Protein 1IF1 (pdb70)

Radius of gyration: 25.73 Å; Cα contacts (8 Å, |Δi|>4): 267; chains: 2; bounding box: 33×41×72 Å

Structure (mmCIF, N/CA/C/O backbone):
data_1IF1
#
_entry.id   1IF1
#
_cell.length_a   84.800
_cell.length_b   84.800
_cell.length_c   203.700
_cell.angle_alpha   90.00
_cell.angle_beta   90.00
_cell.angle_gamma   120.00
#
_symmetry.space_group_name_H-M   'H 3'
#
loop_
_entity.id
_entity.type
_entity.pdbx_description
1 polymer 'DNA (26-MER)'
2 polymer 'PROTEIN (INTERFERON REGULATORY FACTOR 1)'
3 water water
#
loop_
_atom_site.group_PDB
_atom_site.id
_atom_site.type_symbol
_atom_site.label_atom_id
_atom_site.label_alt_id
_atom_site.label_comp_id
_atom_site.label_asym_id
_atom_site.label_entity_id
_atom_site.label_seq_id
_atom_site.pdbx_PDB_ins_code
_atom_site.Cartn_x
_atom_site.Cartn_y
_atom_site.Cartn_z
_atom_site.occupancy
_atom_site.B_iso_or_equiv
_atom_site.auth_seq_id
_atom_site.auth_comp_id
_atom_site.auth_asym_id
_atom_site.auth_atom_id
_atom_site.pdbx_PDB_model_num
ATOM 1055 N N . ARG C 2 7 ? 84.764 36.137 11.616 1.00 72.66 7 ARG A N 1
ATOM 1056 C CA . ARG C 2 7 ? 83.890 34.949 11.341 1.00 72.66 7 ARG A CA 1
ATOM 1057 C C . ARG C 2 7 ? 83.296 34.378 12.648 1.00 72.66 7 ARG A C 1
ATOM 1058 O O . ARG C 2 7 ? 83.763 33.368 13.228 1.00 66.86 7 ARG A O 1
ATOM 1060 N N . MET C 2 8 ? 82.239 35.055 13.082 1.00 63.98 8 MET A N 1
ATOM 1061 C CA . MET C 2 8 ? 81.494 34.750 14.299 1.00 63.98 8 MET A CA 1
ATOM 1062 C C . MET C 2 8 ? 82.225 34.881 15.631 1.00 63.98 8 MET A C 1
ATOM 1063 O O . MET C 2 8 ? 83.456 34.768 15.727 1.00 100.00 8 MET A O 1
ATOM 1068 N N . ARG C 2 9 ? 81.409 35.130 16.652 1.00 27.34 9 ARG A N 1
ATOM 1069 C CA . ARG C 2 9 ? 81.858 35.291 18.012 1.00 27.34 9 ARG A CA 1
ATOM 1070 C C . ARG C 2 9 ? 81.307 34.076 18.770 1.00 27.34 9 ARG A C 1
ATOM 1071 O O . ARG C 2 9 ? 80.805 33.146 18.142 1.00 21.98 9 ARG A O 1
ATOM 1073 N N . PRO C 2 10 ? 81.351 34.059 20.114 1.00 21.63 10 PRO A N 1
ATOM 1074 C CA . PRO C 2 10 ? 80.795 32.823 20.655 1.00 21.63 10 PRO A CA 1
ATOM 1075 C C . PRO C 2 10 ? 79.287 32.879 20.684 1.00 21.63 10 PRO A C 1
ATOM 1076 O O . PRO C 2 10 ? 78.702 33.956 20.493 1.00 35.83 10 PRO A O 1
ATOM 1080 N N . TRP C 2 11 ? 78.636 31.744 20.895 1.00 2.70 11 TRP A N 1
ATOM 1081 C CA . TRP C 2 11 ? 77.208 31.861 20.976 1.00 2.70 11 TRP A CA 1
ATOM 1082 C C . TRP C 2 11 ? 76.767 31.751 22.458 1.00 2.70 11 TRP A C 1
ATOM 1083 O O . TRP C 2 11 ? 77.571 31.404 23.309 1.00 61.42 11 TRP A O 1
ATOM 1094 N N . LEU C 2 12 ? 75.514 32.090 22.757 1.00 3.59 12 LEU A N 1
ATOM 1095 C CA . LEU C 2 12 ? 75.054 32.079 24.137 1.00 3.59 12 LEU A CA 1
ATOM 1096 C C . LEU C 2 12 ? 75.778 31.090 25.048 1.00 3.59 12 LEU A C 1
ATOM 1097 O O . LEU C 2 12 ? 76.496 31.564 25.937 1.00 11.91 12 LEU A O 1
ATOM 1102 N N . GLU C 2 13 ? 75.707 29.763 24.848 1.00 2.03 13 GLU A N 1
ATOM 1103 C CA . GLU C 2 13 ? 76.357 28.890 25.875 1.00 2.03 13 GLU A CA 1
ATOM 1104 C C . GLU C 2 13 ? 77.736 29.348 26.262 1.00 2.03 13 GLU A C 1
ATOM 1105 O O . GLU C 2 13 ? 78.232 28.963 27.278 1.00 18.45 13 GLU A O 1
ATOM 1111 N N . MET C 2 14 ? 78.329 30.208 25.456 1.00 47.11 14 MET A N 1
ATOM 1112 C CA . MET C 2 14 ? 79.658 30.715 25.723 1.00 47.11 14 MET A CA 1
ATOM 1113 C C . MET C 2 14 ? 79.547 32.015 26.477 1.00 47.11 14 MET A C 1
ATOM 1114 O O . MET C 2 14 ? 79.839 32.046 27.675 1.00 72.58 14 MET A O 1
ATOM 1119 N N . GLN C 2 15 ? 79.127 33.080 25.779 1.00 2.41 15 GLN A N 1
ATOM 1120 C CA . GLN C 2 15 ? 78.940 34.351 26.423 1.00 2.41 15 GLN A CA 1
ATOM 1121 C C . GLN C 2 15 ? 78.566 34.051 27.888 1.00 2.41 15 GLN A C 1
ATOM 1122 O O . GLN C 2 15 ? 79.402 34.322 28.749 1.00 21.20 15 GLN A O 1
ATOM 1128 N N . ILE C 2 16 ? 77.430 33.428 28.230 1.00 25.71 16 ILE A N 1
ATOM 1129 C CA . ILE C 2 16 ? 77.219 33.224 29.685 1.00 25.71 16 ILE A CA 1
ATOM 1130 C C . ILE C 2 16 ? 78.353 32.429 30.389 1.00 25.71 16 ILE A C 1
ATOM 1131 O O . ILE C 2 16 ? 78.851 32.851 31.432 1.00 15.97 16 ILE A O 1
ATOM 1136 N N . ASN C 2 17 ? 78.774 31.311 29.818 1.00 2.05 17 ASN A N 1
ATOM 1137 C CA . ASN C 2 17 ? 79.823 30.488 30.420 1.00 2.05 17 ASN A CA 1
ATOM 1138 C C . ASN C 2 17 ? 80.893 31.441 30.859 1.00 2.05 17 ASN A C 1
ATOM 1139 O O . ASN C 2 17 ? 81.235 31.500 32.023 1.00 62.54 17 ASN A O 1
ATOM 1144 N N . SER C 2 18 ? 81.430 32.203 29.918 1.00 35.13 18 SER A N 1
ATOM 1145 C CA . SER C 2 18 ? 82.474 33.149 30.284 1.00 35.13 18 SER A CA 1
ATOM 1146 C C . SER C 2 18 ? 81.890 34.141 31.272 1.00 35.13 18 SER A C 1
ATOM 1147 O O . SER C 2 18 ? 82.362 34.239 32.404 1.00 54.57 18 SER A O 1
ATOM 1150 N N . ASN C 2 19 ? 80.845 34.854 30.858 1.00 5.34 19 ASN A N 1
ATOM 1151 C CA . ASN C 2 19 ? 80.224 35.845 31.730 1.00 5.34 19 ASN A CA 1
ATOM 1152 C C . ASN C 2 19 ? 79.940 35.417 33.175 1.00 5.34 19 ASN A C 1
ATOM 1153 O O . ASN C 2 19 ? 79.706 36.262 34.036 1.00 51.95 19 ASN A O 1
ATOM 1158 N N . GLN C 2 20 ? 79.972 34.137 33.489 1.00 11.71 20 GLN A N 1
ATOM 1159 C CA . GLN C 2 20 ? 79.742 33.745 34.882 1.00 11.71 20 GLN A CA 1
ATOM 1160 C C . GLN C 2 20 ? 81.087 33.500 35.506 1.00 11.71 20 GLN A C 1
ATOM 1161 O O . GLN C 2 20 ? 81.259 33.528 36.727 1.00 51.46 20 GLN A O 1
ATOM 1167 N N . ILE C 2 21 ? 82.049 33.257 34.631 1.00 34.55 21 ILE A N 1
ATOM 1168 C CA . ILE C 2 21 ? 83.406 33.013 35.040 1.00 34.55 21 ILE A CA 1
ATOM 1169 C C . ILE C 2 21 ? 84.187 34.327 35.289 1.00 34.55 21 ILE A C 1
ATOM 1170 O O . ILE C 2 21 ? 85.377 34.288 35.565 1.00 63.54 21 ILE A O 1
ATOM 1175 N N . PRO C 2 22 ? 83.554 35.507 35.121 1.00 45.47 22 PRO A N 1
ATOM 1176 C CA . PRO C 2 22 ? 84.283 36.742 35.386 1.00 45.47 22 PRO A CA 1
ATOM 1177 C C . PRO C 2 22 ? 83.664 37.398 36.636 1.00 45.47 22 PRO A C 1
ATOM 1178 O O . PRO C 2 22 ? 83.619 36.838 37.768 1.00 14.14 22 PRO A O 1
ATOM 1182 N N . GLY C 2 23 ? 83.159 38.601 36.390 1.00 33.19 23 GLY A N 1
ATOM 1183 C CA . GLY C 2 23 ? 82.537 39.358 37.438 1.00 33.19 23 GLY A CA 1
ATOM 1184 C C . GLY C 2 23 ? 81.393 40.157 36.857 1.00 33.19 23 GLY A C 1
ATOM 1185 O O . GLY C 2 23 ? 81.556 41.272 36.326 1.00 12.35 23 GLY A O 1
ATOM 1186 N N . LEU C 2 24 ? 80.214 39.555 36.885 1.00 92.67 24 LEU A N 1
ATOM 1187 C CA . LEU C 2 24 ? 79.066 40.306 36.449 1.00 92.67 24 LEU A CA 1
ATOM 1188 C C . LEU C 2 24 ? 78.226 40.537 37.686 1.00 92.67 24 LEU A C 1
ATOM 1189 O O . LEU C 2 24 ? 78.256 41.635 38.235 1.00 64.91 24 LEU A O 1
ATOM 1194 N N . ILE C 2 25 ? 77.516 39.513 38.158 1.00 48.80 25 ILE A N 1
ATOM 1195 C CA . ILE C 2 25 ? 76.676 39.694 39.345 1.00 48.80 25 ILE A CA 1
ATOM 1196 C C . ILE C 2 25 ? 75.910 38.441 39.748 1.00 48.80 25 ILE A C 1
ATOM 1197 O O . ILE C 2 25 ? 75.180 38.457 40.733 1.00 23.41 25 ILE A O 1
ATOM 1202 N N . TRP C 2 26 ? 76.058 37.369 38.971 1.00 36.65 26 TRP A N 1
ATOM 1203 C CA . TRP C 2 26 ? 75.435 36.107 39.318 1.00 36.65 26 TRP A CA 1
ATOM 1204 C C . TRP C 2 26 ? 76.562 35.039 39.354 1.00 36.65 26 TRP A C 1
ATOM 1205 O O . TRP C 2 26 ? 77.696 35.277 38.946 1.00 81.74 26 TRP A O 1
ATOM 1216 N N . ILE C 2 27 ? 76.187 33.848 39.785 1.00 6.90 27 ILE A N 1
ATOM 1217 C CA . ILE C 2 27 ? 77.048 32.711 40.057 1.00 6.90 27 ILE A CA 1
ATOM 1218 C C . ILE C 2 27 ? 76.865 31.414 39.365 1.00 6.90 27 ILE A C 1
ATOM 1219 O O . ILE C 2 27 ? 75.800 31.073 38.858 1.00 38.89 27 ILE A O 1
ATOM 1224 N N . ASN C 2 28 ? 77.938 30.659 39.463 1.00 22.33 28 ASN A N 1
ATOM 1225 C CA . ASN C 2 28 ? 78.016 29.288 38.977 1.00 22.33 28 ASN A CA 1
ATOM 1226 C C . ASN C 2 28 ? 77.739 28.523 40.318 1.00 22.33 28 ASN A C 1
ATOM 1227 O O . ASN C 2 28 ? 78.570 27.724 40.784 1.00 31.02 28 ASN A O 1
ATOM 1232 N N . LYS C 2 29 ? 76.602 28.815 40.955 1.00 6.28 29 LYS A N 1
ATOM 1233 C CA . LYS C 2 29 ? 76.245 28.131 42.179 1.00 6.28 29 LYS A CA 1
ATOM 1234 C C . LYS C 2 29 ? 76.261 26.622 41.980 1.00 6.28 29 LYS A C 1
ATOM 1235 O O . LYS C 2 29 ? 75.338 25.941 42.409 1.00 30.82 29 LYS A O 1
ATOM 1241 N N . GLU C 2 30 ? 77.310 26.132 41.328 1.00 14.20 30 GLU A N 1
ATOM 1242 C CA . GLU C 2 30 ? 77.554 24.731 41.045 1.00 14.20 30 GLU A CA 1
ATOM 1243 C C . GLU C 2 30 ? 78.562 24.635 39.888 1.00 14.20 30 GLU A C 1
ATOM 1244 O O . GLU C 2 30 ? 79.018 25.649 39.349 1.00 99.80 30 GLU A O 1
ATOM 1250 N N . GLU C 2 31 ? 78.944 23.405 39.538 1.00 41.99 31 GLU A N 1
ATOM 1251 C CA . GLU C 2 31 ? 79.863 23.133 38.429 1.00 41.99 31 GLU A CA 1
ATOM 1252 C C . GLU C 2 31 ? 78.990 22.322 37.477 1.00 41.99 31 GLU A C 1
ATOM 1253 O O . GLU C 2 31 ? 79.279 21.169 37.177 1.00 99.61 31 GLU A O 1
ATOM 1259 N N . MET C 2 32 ? 77.901 22.979 37.061 1.00 28.00 32 MET A N 1
ATOM 1260 C CA . MET C 2 32 ? 76.850 22.521 36.153 1.00 28.00 32 MET A CA 1
ATOM 1261 C C . MET C 2 32 ? 75.904 23.721 35.989 1.00 28.00 32 MET A C 1
ATOM 1262 O O . MET C 2 32 ? 75.670 24.195 34.893 1.00 84.64 32 MET A O 1
ATOM 1267 N N . ILE C 2 33 ? 75.392 24.183 37.132 1.00 30.92 33 ILE A N 1
ATOM 1268 C CA . ILE C 2 33 ? 74.380 25.227 37.287 1.00 30.92 33 ILE A CA 1
ATOM 1269 C C . ILE C 2 33 ? 74.711 26.651 37.640 1.00 30.92 33 ILE A C 1
ATOM 1270 O O . ILE C 2 33 ? 75.680 26.899 38.307 1.00 44.13 33 ILE A O 1
ATOM 1275 N N . PHE C 2 34 ? 73.840 27.583 37.263 1.00 17.10 34 PHE A N 1
ATOM 1276 C CA . PHE C 2 34 ? 74.076 28.988 37.559 1.00 17.10 34 PHE A CA 1
ATOM 1277 C C . PHE C 2 34 ? 72.840 29.878 37.797 1.00 17.10 34 PHE A C 1
ATOM 1278 O O . PHE C 2 34 ? 71.704 29.432 37.607 1.00 17.07 34 PHE A O 1
ATOM 1286 N N . GLN C 2 35 ? 73.046 31.141 38.184 1.00 2.11 35 GLN A N 1
ATOM 1287 C CA . GLN C 2 35 ? 71.918 32.074 38.413 1.00 2.11 35 GLN A CA 1
ATOM 1288 C C . GLN C 2 35 ? 71.807 33.189 37.367 1.00 2.11 35 GLN A C 1
ATOM 1289 O O . GLN C 2 35 ? 72.610 33.260 36.453 1.00 41.81 35 GLN A O 1
ATOM 1295 N N . ILE C 2 36 ? 70.825 34.072 37.488 1.00 12.37 36 ILE A N 1
ATOM 1296 C CA . ILE C 2 36 ? 70.733 35.218 36.574 1.00 12.37 36 ILE A CA 1
ATOM 1297 C C . ILE C 2 36 ? 69.773 36.202 37.230 1.00 12.37 36 ILE A C 1
ATOM 1298 O O . ILE C 2 36 ? 68.629 35.892 37.481 1.00 2.12 36 ILE A O 1
ATOM 1303 N N . PRO C 2 37 ? 70.254 37.376 37.596 1.00 16.42 37 PRO A N 1
ATOM 1304 C CA . PRO C 2 37 ? 69.478 38.453 38.226 1.00 16.42 37 PRO A CA 1
ATOM 1305 C C . PRO C 2 37 ? 68.256 38.935 37.437 1.00 16.42 37 PRO A C 1
ATOM 1306 O O . PRO C 2 37 ? 68.283 39.941 36.723 1.00 27.59 37 PRO A O 1
ATOM 1310 N N . TRP C 2 38 ? 67.168 38.208 37.634 1.00 17.23 38 TRP A N 1
ATOM 1311 C CA . TRP C 2 38 ? 65.921 38.512 36.994 1.00 17.23 38 TRP A CA 1
ATOM 1312 C C . TRP C 2 38 ? 65.078 39.495 37.766 1.00 17.23 38 TRP A C 1
ATOM 1313 O O . TRP C 2 38 ? 63.844 39.364 37.743 1.00 39.34 38 TRP A O 1
ATOM 1324 N N . LYS C 2 39 ? 65.676 40.471 38.446 1.00 18.75 39 LYS A N 1
ATOM 1325 C CA . LYS C 2 39 ? 64.815 41.383 39.233 1.00 18.75 39 LYS A CA 1
ATOM 1326 C C . LYS C 2 39 ? 63.762 41.942 38.338 1.00 18.75 39 LYS A C 1
ATOM 1327 O O . LYS C 2 39 ? 64.064 42.507 37.280 1.00 73.96 39 LYS A O 1
ATOM 1333 N N . HIS C 2 40 ? 62.510 41.764 38.722 1.00 29.34 40 HIS A N 1
ATOM 1334 C CA . HIS C 2 40 ? 61.489 42.288 37.845 1.00 29.34 40 HIS A CA 1
ATOM 1335 C C . HIS C 2 40 ? 61.847 43.739 37.827 1.00 29.34 40 HIS A C 1
ATOM 1336 O O . HIS C 2 40 ? 62.348 44.229 38.837 1.00 14.49 40 HIS A O 1
ATOM 1343 N N . ALA C 2 41 ? 61.615 44.418 36.710 1.00 2.38 41 ALA A N 1
ATOM 1344 C CA . ALA C 2 41 ? 62.003 45.825 36.581 1.00 2.38 41 ALA A CA 1
ATOM 1345 C C . ALA C 2 41 ? 60.988 46.902 36.876 1.00 2.38 41 ALA A C 1
ATOM 1346 O O . ALA C 2 41 ? 61.024 47.969 36.256 1.00 67.78 41 ALA A O 1
ATOM 1348 N N . ALA C 2 42 ? 60.083 46.635 37.817 1.00 38.03 42 ALA A N 1
ATOM 1349 C CA . ALA C 2 42 ? 59.095 47.628 38.263 1.00 38.03 42 ALA A CA 1
ATOM 1350 C C . ALA C 2 42 ? 59.284 47.636 39.759 1.00 38.03 42 ALA A C 1
ATOM 1351 O O . ALA C 2 42 ? 58.803 48.523 40.452 1.00 41.85 42 ALA A O 1
ATOM 1353 N N . LYS C 2 43 ? 59.989 46.610 40.238 1.00 26.67 43 LYS A N 1
ATOM 1354 C CA . LYS C 2 43 ? 60.335 46.478 41.638 1.00 26.67 43 LYS A CA 1
ATOM 1355 C C . LYS C 2 43 ? 61.021 47.804 41.754 1.00 26.67 43 LYS A C 1
ATOM 1356 O O . LYS C 2 43 ? 61.616 48.288 40.780 1.00 58.71 43 LYS A O 1
ATOM 1362 N N . HIS C 2 44 ? 60.940 48.427 42.921 1.00 69.77 44 HIS A N 1
ATOM 1363 C CA . HIS C 2 44 ? 61.506 49.751 43.011 1.00 69.77 44 HIS A CA 1
ATOM 1364 C C . HIS C 2 44 ? 62.987 49.815 42.978 1.00 69.77 44 HIS A C 1
ATOM 1365 O O . HIS C 2 44 ? 63.536 50.760 42.427 1.00 75.95 44 HIS A O 1
ATOM 1372 N N . GLY C 2 45 ? 63.638 48.805 43.541 1.00 43.32 45 GLY A N 1
ATOM 1373 C CA . GLY C 2 45 ? 65.091 48.812 43.559 1.00 43.32 45 GLY A CA 1
ATOM 1374 C C . GLY C 2 45 ? 65.730 48.439 42.237 1.00 43.32 45 GLY A C 1
ATOM 1375 O O . GLY C 2 45 ? 66.780 47.799 42.227 1.00 44.36 45 GLY A O 1
ATOM 1376 N N . TRP C 2 46 ? 65.143 48.857 41.118 1.00 70.03 46 TRP A N 1
ATOM 1377 C CA . TRP C 2 46 ? 65.696 48.469 39.829 1.00 70.03 46 TRP A CA 1
ATOM 1378 C C . TRP C 2 46 ? 66.623 49.404 39.058 1.00 70.03 46 TRP A C 1
ATOM 1379 O O . TRP C 2 46 ? 66.187 50.296 38.328 1.00 45.96 46 TRP A O 1
ATOM 1390 N N . ASP C 2 47 ? 67.917 49.162 39.184 1.00 42.61 47 ASP A N 1
ATOM 1391 C CA . ASP C 2 47 ? 68.870 49.988 38.475 1.00 42.61 47 ASP A CA 1
ATOM 1392 C C . ASP C 2 47 ? 69.355 49.334 37.185 1.00 42.61 47 ASP A C 1
ATOM 1393 O O . ASP C 2 47 ? 70.040 48.305 37.220 1.00 53.33 47 ASP A O 1
ATOM 1398 N N . ILE C 2 48 ? 69.023 49.939 36.047 1.00 6.66 48 ILE A N 1
ATOM 1399 C CA . ILE C 2 48 ? 69.435 49.369 34.777 1.00 6.66 48 ILE A CA 1
ATOM 1400 C C . ILE C 2 48 ? 70.844 48.865 34.923 1.00 6.66 48 ILE A C 1
ATOM 1401 O O . ILE C 2 48 ? 71.174 47.761 34.517 1.00 32.73 48 ILE A O 1
ATOM 1406 N N . ASN C 2 49 ? 71.683 49.678 35.536 1.00 11.74 49 AS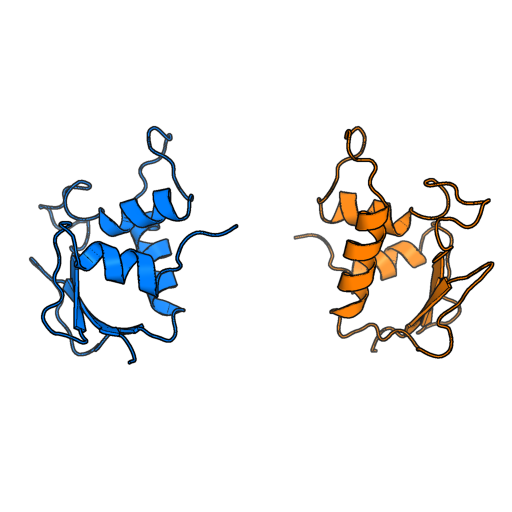N A N 1
ATOM 1407 C CA . ASN C 2 49 ? 73.054 49.277 35.616 1.00 11.74 49 ASN A CA 1
ATOM 1408 C C . ASN C 2 49 ? 73.337 48.198 36.619 1.00 11.74 49 ASN A C 1
ATOM 1409 O O . ASN C 2 49 ? 74.479 47.817 36.844 1.00 33.52 49 ASN A O 1
ATOM 1414 N N . LYS C 2 50 ? 72.327 47.637 37.217 1.00 29.03 50 LYS A N 1
ATOM 1415 C CA . LYS C 2 50 ? 72.712 46.637 38.178 1.00 29.03 50 LYS A CA 1
ATOM 1416 C C . LYS C 2 50 ? 71.955 45.372 37.929 1.00 29.03 50 LYS A C 1
ATOM 1417 O O . LYS C 2 50 ? 72.335 44.301 38.409 1.00 100.00 50 LYS A O 1
ATOM 1423 N N . ASP C 2 51 ? 70.885 45.491 37.162 1.00 27.68 51 ASP A N 1
ATOM 1424 C CA . ASP C 2 51 ? 70.058 44.324 36.917 1.00 27.68 51 ASP A CA 1
ATOM 1425 C C . ASP C 2 51 ? 70.125 43.892 35.463 1.00 27.68 51 ASP A C 1
ATOM 1426 O O . ASP C 2 51 ? 70.484 42.757 35.103 1.00 35.61 51 ASP A O 1
ATOM 1431 N N . ALA C 2 52 ? 69.760 44.853 34.644 1.00 2.00 52 ALA A N 1
ATOM 1432 C CA . ALA C 2 52 ? 69.736 44.669 33.244 1.00 2.00 52 ALA A CA 1
ATOM 1433 C C . ALA C 2 52 ? 71.143 44.805 32.713 1.00 2.00 52 ALA A C 1
ATOM 1434 O O . ALA C 2 52 ? 71.423 45.709 31.942 1.00 32.15 52 ALA A O 1
ATOM 1436 N N . CYS C 2 53 ? 72.028 43.895 33.126 1.00 17.30 53 CYS A N 1
ATOM 1437 C CA . CYS C 2 53 ? 73.410 43.960 32.679 1.00 17.30 53 CYS A CA 1
ATOM 1438 C C . CYS C 2 53 ? 73.736 42.896 31.654 1.00 17.30 53 CYS A C 1
ATOM 1439 O O . CYS C 2 53 ? 73.879 43.182 30.472 1.00 23.90 53 CYS A O 1
ATOM 1442 N N . LEU C 2 54 ? 73.904 41.670 32.125 1.00 26.72 54 LEU A N 1
ATOM 1443 C CA . LEU C 2 54 ? 74.156 40.581 31.214 1.00 26.72 54 LEU A CA 1
ATOM 1444 C C . LEU C 2 54 ? 73.263 40.928 30.040 1.00 26.72 54 LEU A C 1
ATOM 1445 O O . LEU C 2 54 ? 73.717 41.176 28.923 1.00 12.37 54 LEU A O 1
ATOM 1450 N N . PHE C 2 55 ? 71.970 40.983 30.319 1.00 2.33 55 PHE A N 1
ATOM 1451 C CA . PHE C 2 55 ? 70.992 41.348 29.299 1.00 2.33 55 PHE A CA 1
ATOM 1452 C C . PHE C 2 55 ? 71.597 42.349 28.398 1.00 2.33 55 PHE A C 1
ATOM 1453 O O . PHE C 2 55 ? 71.452 42.277 27.210 1.00 26.52 55 PHE A O 1
ATOM 1461 N N . ARG C 2 56 ? 72.276 43.303 28.969 1.00 6.55 56 ARG A N 1
ATOM 1462 C CA . ARG C 2 56 ? 72.866 44.317 28.124 1.00 6.55 56 ARG A CA 1
ATOM 1463 C C . ARG C 2 56 ? 74.103 43.815 27.417 1.00 6.55 56 ARG A C 1
ATOM 1464 O O . ARG C 2 56 ? 74.194 43.912 26.183 1.00 48.98 56 ARG A O 1
ATOM 1472 N N . SER C 2 57 ? 75.066 43.309 28.192 1.00 26.73 57 SER A N 1
ATOM 1473 C CA . SER C 2 57 ? 76.299 42.782 27.615 1.00 26.73 57 SER A CA 1
ATOM 1474 C C . SER C 2 57 ? 75.891 42.105 26.313 1.00 26.73 57 SER A C 1
ATOM 1475 O O . SER C 2 57 ? 76.249 42.532 25.215 1.00 44.34 57 SER A O 1
ATOM 1478 N N . TRP C 2 58 ? 75.082 41.064 26.462 1.00 2.71 58 TRP A N 1
ATOM 1479 C CA . TRP C 2 58 ? 74.603 40.326 25.335 1.00 2.71 58 TRP A CA 1
ATOM 1480 C C . TRP C 2 58 ? 73.985 41.145 24.227 1.00 2.71 58 TRP A C 1
ATOM 1481 O O . TRP C 2 58 ? 74.189 40.852 23.059 1.00 8.83 58 TRP A O 1
ATOM 1492 N N . ALA C 2 59 ? 73.216 42.163 24.520 1.00 12.61 59 ALA A N 1
ATOM 1493 C CA . ALA C 2 59 ? 72.649 42.810 23.367 1.00 12.61 59 ALA A CA 1
ATOM 1494 C C . ALA C 2 59 ? 73.724 43.540 22.592 1.00 12.61 59 ALA A C 1
ATOM 1495 O O . ALA C 2 59 ? 73.729 43.517 21.331 1.00 6.86 59 ALA A O 1
ATOM 1497 N N . ILE C 2 60 ? 74.653 44.179 23.307 1.00 14.43 60 ILE A N 1
ATOM 1498 C CA . ILE C 2 60 ? 75.693 44.890 22.553 1.00 14.43 60 ILE A CA 1
ATOM 1499 C C . ILE C 2 60 ? 76.639 43.852 22.064 1.00 14.43 60 ILE A C 1
ATOM 1500 O O . ILE C 2 60 ? 77.269 44.048 21.044 1.00 38.22 60 ILE A O 1
ATOM 1505 N N . HIS C 2 61 ? 76.732 42.723 22.765 1.00 36.21 61 HIS A N 1
ATOM 1506 C CA . HIS C 2 61 ? 77.631 41.678 22.261 1.00 36.21 61 HIS A CA 1
ATOM 1507 C C . HIS C 2 61 ? 77.063 41.229 20.954 1.00 36.21 61 HIS A C 1
ATOM 1508 O O . HIS C 2 61 ? 77.648 41.477 19.939 1.00 24.01 61 HIS A O 1
ATOM 1515 N N . THR C 2 62 ? 75.942 40.533 20.986 1.00 2.00 62 THR A N 1
ATOM 1516 C CA . THR C 2 62 ? 75.317 40.080 19.775 1.00 2.00 62 THR A CA 1
ATOM 1517 C C . THR C 2 62 ? 75.037 41.195 18.794 1.00 2.00 62 THR A C 1
ATOM 1518 O O . THR C 2 62 ? 74.474 40.976 17.704 1.00 10.26 62 THR A O 1
ATOM 1522 N N . GLY C 2 63 ? 75.407 42.404 19.183 1.00 10.11 63 GLY A N 1
ATOM 1523 C CA . GLY C 2 63 ? 75.225 43.526 18.294 1.00 10.11 63 GLY A CA 1
ATOM 1524 C C . GLY C 2 63 ? 73.845 44.142 18.153 1.00 10.11 63 GLY A C 1
ATOM 1525 O O . GLY C 2 63 ? 73.620 44.880 17.169 1.00 58.12 63 GLY A O 1
ATOM 1526 N N . ARG C 2 64 ? 72.924 43.883 19.096 1.00 40.77 64 ARG A N 1
ATOM 1527 C CA . ARG C 2 64 ? 71.562 44.424 18.974 1.00 40.77 64 ARG A CA 1
ATOM 1528 C C . ARG C 2 64 ? 71.594 45.919 19.235 1.00 40.77 64 ARG A C 1
ATOM 1529 O O . ARG C 2 64 ? 70.947 46.720 18.551 1.00 85.77 64 ARG A O 1
ATOM 1537 N N . TYR C 2 65 ? 72.397 46.267 20.229 1.00 58.40 65 TYR A N 1
ATOM 1538 C CA . TYR C 2 65 ? 72.570 47.634 20.658 1.00 58.40 65 TYR A CA 1
ATOM 1539 C C . TYR C 2 65 ? 74.068 47.832 20.729 1.00 58.40 65 TYR A C 1
ATOM 1540 O O . TYR C 2 65 ? 74.817 46.866 20.822 1.00 38.65 65 TYR A O 1
ATOM 1549 N N . LYS C 2 66 ? 74.500 49.080 20.632 1.00 17.40 66 LYS A N 1
ATOM 1550 C CA . LYS C 2 66 ? 75.904 49.445 20.696 1.00 17.40 66 LYS A CA 1
ATOM 1551 C C . LYS C 2 66 ? 75.915 50.721 21.521 1.00 17.40 66 LYS A C 1
ATOM 1552 O O . LYS C 2 66 ? 75.358 51.726 21.104 1.00 72.21 66 LYS A O 1
ATOM 1558 N N . ALA C 2 67 ? 76.525 50.684 22.695 1.00 20.57 67 ALA A N 1
ATOM 1559 C CA . ALA C 2 67 ? 76.549 51.861 23.550 1.00 20.57 67 ALA A CA 1
ATOM 1560 C C . ALA C 2 67 ? 76.373 53.199 22.804 1.00 20.57 67 ALA A C 1
ATOM 1561 O O . ALA C 2 67 ? 76.741 53.329 21.644 1.00 2.00 67 ALA A O 1
ATOM 1563 N N . GLY C 2 68 ? 75.799 54.188 23.474 1.00 2.00 68 GLY A N 1
ATOM 1564 C CA . GLY C 2 68 ? 75.591 55.458 22.828 1.00 2.00 68 GLY A CA 1
ATOM 1565 C C . GLY C 2 68 ? 74.608 55.272 21.706 1.00 2.00 68 GLY A C 1
ATOM 1566 O O . GLY C 2 68 ? 74.859 55.654 20.570 1.00 30.50 68 GLY A O 1
ATOM 1567 N N . GLU C 2 69 ? 73.478 54.657 21.998 1.00 21.25 69 GLU A N 1
ATOM 1568 C CA . GLU C 2 69 ? 72.486 54.476 20.958 1.00 21.25 69 GLU A CA 1
ATOM 1569 C C . GLU C 2 69 ? 71.189 54.833 21.614 1.00 21.25 69 GLU A C 1
ATOM 1570 O O . GLU C 2 69 ? 70.845 54.351 22.696 1.00 100.00 69 GLU A O 1
ATOM 1576 N N . LYS C 2 70 ? 70.505 55.725 20.913 1.00 49.00 70 LYS A N 1
ATOM 1577 C CA . LYS C 2 70 ? 69.244 56.339 21.299 1.00 49.00 70 LYS A CA 1
ATOM 1578 C C . LYS C 2 70 ? 68.119 55.498 21.875 1.00 49.00 70 LYS A C 1
ATOM 1579 O O . LYS C 2 70 ? 66.951 55.871 21.718 1.00 62.08 70 LYS A O 1
ATOM 1585 N N . GLU C 2 71 ? 68.435 54.404 22.573 1.00 59.60 71 GLU A N 1
ATOM 1586 C CA . GLU C 2 71 ? 67.352 53.572 23.121 1.00 59.60 71 GLU A CA 1
ATOM 1587 C C . GLU C 2 71 ? 67.635 52.448 24.137 1.00 59.60 71 GLU A C 1
ATOM 1588 O O . GLU C 2 71 ? 67.118 51.349 23.956 1.00 89.51 71 GLU A O 1
ATOM 1594 N N . PRO C 2 72 ? 68.428 52.698 25.208 1.00 46.95 72 PRO A N 1
ATOM 1595 C CA . PRO C 2 72 ? 68.778 51.717 26.257 1.00 46.95 72 PRO A CA 1
ATOM 1596 C C . PRO C 2 72 ? 67.833 50.529 26.513 1.00 46.95 72 PRO A C 1
ATOM 1597 O O . PRO C 2 72 ? 68.237 49.519 27.089 1.00 59.14 72 PRO A O 1
ATOM 1601 N N . ASP C 2 73 ? 66.577 50.679 26.112 1.00 24.33 73 ASP A N 1
ATOM 1602 C CA . ASP C 2 73 ? 65.559 49.626 26.152 1.00 24.33 73 ASP A CA 1
ATOM 1603 C C . ASP C 2 73 ? 66.102 48.279 26.611 1.00 24.33 73 ASP A C 1
ATOM 1604 O O . ASP C 2 73 ? 66.501 47.451 25.815 1.00 53.90 73 ASP A O 1
ATOM 1609 N N . PRO C 2 74 ? 66.077 48.029 27.912 1.00 11.20 74 PRO A N 1
ATOM 1610 C CA . PRO C 2 74 ? 66.585 46.791 28.469 1.00 11.20 74 PRO A CA 1
ATOM 1611 C C . PRO C 2 74 ? 65.482 45.860 28.718 1.00 11.20 74 PRO A C 1
ATOM 1612 O O . PRO C 2 74 ? 65.709 44.797 29.271 1.00 25.10 74 PRO A O 1
ATOM 1616 N N . LYS C 2 75 ? 64.265 46.267 28.383 1.00 14.55 75 LYS A N 1
ATOM 1617 C CA . LYS C 2 75 ? 63.138 45.346 28.562 1.00 14.55 75 LYS A CA 1
ATOM 1618 C C . LYS C 2 75 ? 63.537 44.344 27.549 1.00 14.55 75 LYS A C 1
ATOM 1619 O O . LYS C 2 75 ? 63.807 43.185 27.858 1.00 22.03 75 LYS A O 1
ATOM 1625 N N . THR C 2 76 ? 63.660 44.828 26.331 1.00 7.83 76 THR A N 1
ATOM 1626 C CA . THR C 2 76 ? 64.071 43.963 25.276 1.00 7.83 76 THR A CA 1
ATOM 1627 C C . THR C 2 76 ? 65.288 43.176 25.679 1.00 7.83 76 THR A C 1
ATOM 1628 O O . THR C 2 76 ? 65.210 41.937 25.863 1.00 11.74 76 THR A O 1
ATOM 1632 N N . TRP C 2 77 ? 66.414 43.888 25.802 1.00 6.55 77 TRP A N 1
ATOM 1633 C CA . TRP C 2 77 ? 67.643 43.229 26.208 1.00 6.55 77 TRP A CA 1
ATOM 1634 C C . TRP C 2 77 ? 67.237 41.975 26.958 1.00 6.55 77 TRP A C 1
ATOM 1635 O O . TRP C 2 77 ? 67.681 40.898 26.592 1.00 12.32 77 TRP A O 1
ATOM 1646 N N . LYS C 2 78 ? 66.324 42.100 27.924 1.00 18.14 78 LYS A N 1
ATOM 1647 C CA . LYS C 2 78 ? 65.830 40.964 28.709 1.00 18.14 78 LYS A CA 1
ATOM 1648 C C . LYS C 2 78 ? 65.143 39.921 27.805 1.00 18.14 78 LYS A C 1
ATOM 1649 O O . LYS C 2 78 ? 65.503 38.754 27.798 1.00 15.10 78 LYS A O 1
ATOM 1655 N N . ALA C 2 79 ? 64.177 40.337 27.016 1.00 11.12 79 ALA A N 1
ATOM 1656 C CA . ALA C 2 79 ? 63.509 39.375 26.127 1.00 11.12 79 ALA A CA 1
ATOM 1657 C C . ALA C 2 79 ? 64.484 38.633 25.181 1.00 11.12 79 ALA A C 1
ATOM 1658 O O . ALA C 2 79 ? 64.556 37.374 25.127 1.00 11.76 79 ALA A O 1
ATOM 1660 N N . ASN C 2 80 ? 65.193 39.436 24.396 1.00 3.56 80 ASN A N 1
ATOM 1661 C CA . ASN C 2 80 ? 66.143 38.895 23.486 1.00 3.56 80 ASN A CA 1
ATOM 1662 C C . ASN C 2 80 ? 66.847 37.867 24.342 1.00 3.56 80 ASN A C 1
ATOM 1663 O O . ASN C 2 80 ? 66.870 36.705 23.977 1.00 18.83 80 ASN A O 1
ATOM 1668 N N . PHE C 2 81 ? 67.354 38.257 25.509 1.00 2.00 81 PHE A N 1
ATOM 1669 C CA . PHE C 2 81 ? 68.043 37.275 26.346 1.00 2.00 81 PHE A CA 1
ATOM 1670 C C . PHE C 2 81 ? 67.169 36.197 26.901 1.00 2.00 81 PHE A C 1
ATOM 1671 O O . PHE C 2 81 ? 67.613 35.076 27.052 1.00 2.32 81 PHE A O 1
ATOM 1679 N N . ARG C 2 82 ? 65.942 36.503 27.255 1.00 2.00 82 ARG A N 1
ATOM 1680 C CA . ARG C 2 82 ? 65.118 35.442 27.768 1.00 2.00 82 ARG A CA 1
ATOM 1681 C C . ARG C 2 82 ? 65.002 34.487 26.610 1.00 2.00 82 ARG A C 1
ATOM 1682 O O . ARG C 2 82 ? 65.587 33.405 26.645 1.00 2.00 82 ARG A O 1
ATOM 1690 N N . CYS C 2 83 ? 64.309 34.916 25.555 1.00 9.73 83 CYS A N 1
ATOM 1691 C CA . CYS C 2 83 ? 64.091 34.075 24.381 1.00 9.73 83 CYS A CA 1
ATOM 1692 C C . CYS C 2 83 ? 65.274 33.234 24.022 1.00 9.73 83 CYS A C 1
ATOM 1693 O O . CYS C 2 83 ? 65.140 32.009 23.894 1.00 16.78 83 CYS A O 1
ATOM 1696 N N . ALA C 2 84 ? 66.432 33.868 23.853 1.00 2.00 84 ALA A N 1
ATOM 1697 C CA . ALA C 2 84 ? 67.651 33.120 23.566 1.00 2.00 84 ALA A CA 1
ATOM 1698 C C . ALA C 2 84 ? 67.806 31.928 24.501 1.00 2.00 84 ALA A C 1
ATOM 1699 O O . ALA C 2 84 ? 67.779 30.767 24.119 1.00 7.41 84 ALA A O 1
ATOM 1701 N N . MET C 2 85 ? 67.997 32.252 25.761 1.00 4.86 85 MET A N 1
ATOM 1702 C CA . MET C 2 85 ? 68.211 31.254 26.732 1.00 4.86 85 MET A CA 1
ATOM 1703 C C . MET C 2 85 ? 67.195 30.191 26.436 1.00 4.86 85 MET A C 1
ATOM 1704 O O . MET C 2 85 ? 67.478 29.005 26.611 1.00 12.44 85 MET A O 1
ATOM 1709 N N . ASN C 2 86 ? 66.012 30.584 25.971 1.00 2.54 86 ASN A N 1
ATOM 1710 C CA . ASN C 2 86 ? 65.002 29.570 25.714 1.00 2.54 86 ASN A CA 1
ATOM 1711 C C . ASN C 2 86 ? 65.576 28.655 24.658 1.00 2.54 86 ASN A C 1
ATOM 1712 O O . ASN C 2 86 ? 66.105 27.589 25.026 1.00 19.56 86 ASN A O 1
ATOM 1717 N N . SER C 2 87 ? 65.490 29.037 23.369 1.00 3.95 87 SER A N 1
ATOM 1718 C CA . SER C 2 87 ? 66.124 28.287 22.251 1.00 3.95 87 SER A CA 1
ATOM 1719 C C . SER C 2 87 ? 67.235 27.340 22.628 1.00 3.95 87 SER A C 1
ATOM 1720 O O . SER C 2 87 ? 67.091 26.142 22.506 1.00 6.06 87 SER A O 1
ATOM 1723 N N . LEU C 2 88 ? 68.369 27.877 23.059 1.00 6.37 88 LEU A N 1
ATOM 1724 C CA . LEU C 2 88 ? 69.507 27.012 23.424 1.00 6.37 88 LEU A CA 1
ATOM 1725 C C . LEU C 2 88 ? 69.119 25.629 23.835 1.00 6.37 88 LEU A C 1
ATOM 1726 O O . LEU C 2 88 ? 68.184 25.442 24.580 1.00 2.00 88 LEU A O 1
ATOM 1731 N N . PRO C 2 89 ? 69.838 24.635 23.355 1.00 2.00 89 PRO A N 1
ATOM 1732 C CA . PRO C 2 89 ? 69.459 23.305 23.764 1.00 2.00 89 PRO A CA 1
ATOM 1733 C C . PRO C 2 89 ? 70.353 22.776 24.855 1.00 2.00 89 PRO A C 1
ATOM 1734 O O . PRO C 2 89 ? 70.018 21.796 25.493 1.00 4.36 89 PRO A O 1
ATOM 1738 N N . ASP C 2 90 ? 71.509 23.392 25.050 1.00 2.00 90 ASP A N 1
ATOM 1739 C CA . ASP C 2 90 ? 72.474 22.907 26.038 1.00 2.00 90 ASP A CA 1
ATOM 1740 C C . ASP C 2 90 ? 72.436 23.646 27.315 1.00 2.00 90 ASP A C 1
ATOM 1741 O O . ASP C 2 90 ? 73.400 23.661 28.047 1.00 30.86 90 ASP A O 1
ATOM 1746 N N . ILE C 2 91 ? 71.312 24.275 27.581 1.00 2.54 91 ILE A N 1
ATOM 1747 C CA . ILE C 2 91 ? 71.151 24.959 28.850 1.00 2.54 91 ILE A CA 1
ATOM 1748 C C . ILE C 2 91 ? 69.721 24.851 29.273 1.00 2.54 91 ILE A C 1
ATOM 1749 O O . ILE C 2 91 ? 68.861 25.576 28.761 1.00 34.74 91 ILE A O 1
ATOM 1754 N N . GLU C 2 92 ? 69.465 23.980 30.228 1.00 52.88 92 GLU A N 1
ATOM 1755 C CA . GLU C 2 92 ? 68.119 23.823 30.724 1.00 52.88 92 GLU A CA 1
ATOM 1756 C C . GLU C 2 92 ? 67.952 24.581 32.039 1.00 52.88 92 GLU A C 1
ATOM 1757 O O . GLU C 2 92 ? 68.746 24.419 32.957 1.00 94.96 92 GLU A O 1
ATOM 1763 N N . GLU C 2 93 ? 66.961 25.450 32.125 1.00 6.45 93 GLU A N 1
ATOM 1764 C CA . GLU C 2 93 ? 66.744 26.086 33.408 1.00 6.45 93 GLU A CA 1
ATOM 1765 C C . GLU C 2 93 ? 66.155 25.041 34.347 1.00 6.45 93 GLU A C 1
ATOM 1766 O O . GLU C 2 93 ? 65.150 24.454 34.022 1.00 27.59 93 GLU A O 1
ATOM 1772 N N . VAL C 2 94 ? 66.785 24.784 35.484 1.00 26.10 94 VAL A N 1
ATOM 1773 C CA . VAL C 2 94 ? 66.190 23.856 36.433 1.00 26.10 94 VAL A CA 1
ATOM 1774 C C . VAL C 2 94 ? 65.054 24.772 36.823 1.00 26.10 94 VAL A C 1
ATOM 1775 O O . VAL C 2 94 ? 65.295 25.712 37.597 1.00 28.73 94 VAL A O 1
ATOM 1779 N N . LYS C 2 95 ? 63.843 24.526 36.315 1.00 58.22 95 LYS A N 1
ATOM 1780 C CA . LYS C 2 95 ? 62.710 25.432 36.564 1.00 58.22 95 LYS A CA 1
ATOM 1781 C C . LYS C 2 95 ? 62.002 25.549 37.916 1.00 58.22 95 LYS A C 1
ATOM 1782 O O . LYS C 2 95 ? 61.355 26.571 38.169 1.00 100.00 95 LYS A O 1
ATOM 1788 N N . ASP C 2 96 ? 62.090 24.543 38.784 1.00 72.68 96 ASP A N 1
ATOM 1789 C CA . ASP C 2 96 ? 61.406 24.617 40.086 1.00 72.68 96 ASP A CA 1
ATOM 1790 C C . ASP C 2 96 ? 61.914 25.775 40.946 1.00 72.68 96 ASP A C 1
ATOM 1791 O O . ASP C 2 96 ? 62.285 25.521 42.103 1.00 33.09 96 ASP A O 1
ATOM 1796 N N . GLN C 2 97 ? 61.894 27.015 40.407 1.00 91.48 97 GLN A N 1
ATOM 1797 C CA . GLN C 2 97 ? 62.405 28.213 41.123 1.00 91.48 97 GLN A CA 1
ATOM 1798 C C . GLN C 2 97 ? 61.588 29.431 41.593 1.00 91.48 97 GLN A C 1
ATOM 1799 O O . GLN C 2 97 ? 60.364 29.538 41.384 1.00 72.67 97 GLN A O 1
ATOM 1805 N N . SER C 2 98 ? 62.379 30.339 42.204 1.00 65.69 98 SER A N 1
ATOM 1806 C CA . SER C 2 98 ? 61.995 31.568 42.920 1.00 65.69 98 SER A CA 1
ATOM 1807 C C . SER C 2 98 ? 61.775 32.907 42.258 1.00 65.69 98 SER A C 1
ATOM 1808 O O . SER C 2 98 ? 62.604 33.359 41.471 1.00 21.23 98 SER A O 1
ATOM 1811 N N . ARG C 2 99 ? 60.680 33.549 42.699 1.00 74.48 99 ARG A N 1
ATOM 1812 C CA . ARG C 2 99 ? 60.186 34.846 42.233 1.00 74.48 99 ARG A CA 1
ATOM 1813 C C . ARG C 2 99 ? 59.869 35.886 43.323 1.00 74.48 99 ARG A C 1
ATOM 1814 O O . ARG C 2 99 ? 59.279 35.566 44.364 1.00 100.00 99 ARG A O 1
ATOM 1822 N N . ASN C 2 100 ? 60.264 37.129 43.036 1.00 66.78 100 ASN A N 1
ATOM 1823 C CA . ASN C 2 100 ? 60.020 38.321 43.868 1.00 66.78 100 ASN A CA 1
ATOM 1824 C C . ASN C 2 100 ? 60.927 38.705 45.040 1.00 66.78 100 ASN A C 1
ATOM 1825 O O . ASN C 2 100 ? 61.025 37.973 46.034 1.00 84.89 100 ASN A O 1
ATOM 1830 N N . LYS C 2 101 ? 61.541 39.893 44.918 1.00 100.00 101 LYS A N 1
ATOM 1831 C CA . LYS C 2 101 ? 62.419 40.480 45.948 1.00 100.00 101 LYS A CA 1
ATOM 1832 C C . LYS C 2 101 ? 63.810 39.833 46.036 1.00 100.00 101 LYS A C 1
ATOM 1833 O O . LYS C 2 101 ? 64.112 39.098 47.016 1.00 67.62 101 LYS A O 1
ATOM 1835 N N . GLY C 2 102 ? 64.662 40.139 45.046 1.00 90.46 102 GLY A N 1
ATOM 1836 C CA . GLY C 2 102 ? 65.988 39.532 45.003 1.00 90.46 102 GLY A CA 1
ATOM 1837 C C . GLY C 2 102 ? 65.851 38.083 44.514 1.00 90.46 102 GLY A C 1
ATOM 1838 O O . GLY C 2 102 ? 66.381 37.113 45.091 1.00 55.82 102 GLY A O 1
ATOM 1839 N N . SER C 2 103 ? 65.101 37.931 43.430 1.00 37.69 103 SER A N 1
ATOM 1840 C CA . SER C 2 103 ? 64.864 36.627 42.852 1.00 37.69 103 SER A CA 1
ATOM 1841 C C . SER C 2 103 ? 65.748 36.460 41.647 1.00 37.69 103 SER A C 1
ATOM 1842 O O . SER C 2 103 ? 66.262 37.424 41.043 1.00 43.52 103 SER A O 1
ATOM 1845 N N . SER C 2 104 ? 65.899 35.213 41.270 1.00 38.22 104 SER A N 1
ATOM 1846 C CA . SER C 2 104 ? 66.769 34.921 40.172 1.00 38.22 104 SER A CA 1
ATOM 1847 C C . SER C 2 104 ? 66.306 33.625 39.546 1.00 38.22 104 SER A C 1
ATOM 1848 O O . SER C 2 104 ? 65.516 32.914 40.148 1.00 15.92 104 SER A O 1
ATOM 1851 N N . ALA C 2 105 ? 66.830 33.331 38.351 1.00 14.82 105 ALA A N 1
ATOM 1852 C CA . ALA C 2 105 ? 66.533 32.124 37.611 1.00 14.82 105 ALA A CA 1
ATOM 1853 C C . ALA C 2 105 ? 67.778 31.227 37.705 1.00 14.82 105 ALA A C 1
ATOM 1854 O O . ALA C 2 105 ? 68.918 31.706 37.773 1.00 2.88 105 ALA A O 1
ATOM 1856 N N . VAL C 2 106 ? 67.556 29.923 37.700 1.00 18.42 106 VAL A N 1
ATOM 1857 C CA . VAL C 2 106 ? 68.627 28.941 37.829 1.00 18.42 106 VAL A CA 1
ATOM 1858 C C . VAL C 2 106 ? 68.629 27.898 36.735 1.00 18.42 106 VAL A C 1
ATOM 1859 O O . VAL C 2 106 ? 67.570 27.286 36.455 1.00 23.86 106 VAL A O 1
ATOM 1863 N N . ARG C 2 107 ? 69.803 27.623 36.176 1.00 8.63 107 ARG A N 1
ATOM 1864 C CA . ARG C 2 107 ? 69.850 26.609 35.158 1.00 8.63 107 ARG A CA 1
ATOM 1865 C C . ARG C 2 107 ? 71.079 25.704 35.224 1.00 8.63 107 ARG A C 1
ATOM 1866 O O . ARG C 2 107 ? 72.067 26.064 35.855 1.00 18.83 107 ARG A O 1
ATOM 1874 N N . VAL C 2 108 ? 70.987 24.529 34.592 1.00 2.00 108 VAL A N 1
ATOM 1875 C CA . VAL C 2 108 ? 72.092 23.589 34.485 1.00 2.00 108 VAL A CA 1
ATOM 1876 C C . VAL C 2 108 ? 72.478 23.743 33.029 1.00 2.00 108 VAL A C 1
ATOM 1877 O O . VAL C 2 108 ? 71.639 24.045 32.203 1.00 29.16 108 VAL A O 1
ATOM 1881 N N . TYR C 2 109 ? 73.742 23.517 32.715 1.00 2.00 109 TYR A N 1
ATOM 1882 C CA . TYR C 2 109 ? 74.202 23.559 31.335 1.00 2.00 109 TYR A CA 1
ATOM 1883 C C . TYR C 2 109 ? 74.166 22.105 30.966 1.00 2.00 109 TYR A C 1
ATOM 1884 O O . TYR C 2 109 ? 74.858 21.318 31.624 1.00 13.82 109 TYR A O 1
ATOM 1893 N N . ARG C 2 110 ? 73.456 21.685 29.929 1.00 35.60 110 ARG A N 1
ATOM 1894 C CA . ARG C 2 110 ? 73.528 20.252 29.650 1.00 35.60 110 ARG A CA 1
ATOM 1895 C C . ARG C 2 110 ? 74.996 19.924 29.409 1.00 35.60 110 ARG A C 1
ATOM 1896 O O . ARG C 2 110 ? 75.695 20.631 28.676 1.00 61.07 110 ARG A O 1
ATOM 1904 N N . MET C 2 111 ? 75.476 18.893 30.085 1.00 38.64 111 MET A N 1
ATOM 1905 C CA . MET C 2 111 ? 76.868 18.510 29.943 1.00 38.64 111 MET A CA 1
ATOM 1906 C C . MET C 2 111 ? 77.053 17.653 28.695 1.00 38.64 111 MET A C 1
ATOM 1907 O O . MET C 2 111 ? 76.007 17.209 28.160 1.00 100.00 111 MET A O 1
ATOM 1912 N N . MET D 2 8 ? 55.467 42.049 3.451 1.00 51.01 8 MET B N 1
ATOM 1913 C CA . MET D 2 8 ? 56.011 40.657 3.572 1.00 51.01 8 MET B CA 1
ATOM 1914 C C . MET D 2 8 ? 56.011 39.945 2.223 1.00 51.01 8 MET B C 1
ATOM 1915 O O . MET D 2 8 ? 55.539 38.807 2.106 1.00 100.00 8 MET B O 1
ATOM 1920 N N . ARG D 2 9 ? 56.582 40.637 1.227 1.00 80.52 9 ARG B N 1
ATOM 1921 C CA . ARG D 2 9 ? 56.691 40.201 -0.181 1.00 80.52 9 ARG B CA 1
ATOM 1922 C C . ARG D 2 9 ? 56.774 38.704 -0.535 1.00 80.52 9 ARG B C 1
ATOM 1923 O O . ARG D 2 9 ? 57.005 37.837 0.327 1.00 54.32 9 ARG B O 1
ATOM 1931 N N . PRO D 2 10 ? 56.683 38.393 -1.840 1.00 31.16 10 PRO B N 1
ATOM 1932 C CA . PRO D 2 10 ? 56.725 36.977 -2.154 1.00 31.16 10 PRO B CA 1
ATOM 1933 C C . PRO D 2 10 ? 57.986 36.285 -1.817 1.00 31.16 10 PRO B C 1
ATOM 1934 O O . PRO D 2 10 ? 58.995 36.889 -1.482 1.00 29.95 10 PRO B O 1
ATOM 1938 N N . TRP D 2 11 ? 57.876 34.978 -1.916 1.00 32.81 11 TRP B N 1
ATOM 1939 C CA . TRP D 2 11 ? 58.958 34.065 -1.669 1.00 32.81 11 TRP B CA 1
ATOM 1940 C C . TRP D 2 11 ? 59.121 33.258 -2.964 1.00 32.81 11 TRP B C 1
ATOM 1941 O O . TRP D 2 11 ? 58.125 32.981 -3.654 1.00 100.00 11 TRP B O 1
ATOM 1952 N N . LEU D 2 12 ? 60.364 32.855 -3.254 1.00 21.00 12 LEU B N 1
ATOM 1953 C CA . LEU D 2 12 ? 60.684 32.163 -4.504 1.00 21.00 12 LEU B CA 1
ATOM 1954 C C . LEU D 2 12 ? 59.488 31.562 -5.213 1.00 21.00 12 LEU B C 1
ATOM 1955 O O . LEU D 2 12 ? 59.069 32.166 -6.214 1.00 2.00 12 LEU B O 1
ATOM 1960 N N . GLU D 2 13 ? 58.851 30.486 -4.729 1.00 6.74 13 GLU B N 1
ATOM 1961 C CA . GLU D 2 13 ? 57.756 29.931 -5.574 1.00 6.74 13 GLU B CA 1
ATOM 1962 C C . GLU D 2 13 ? 56.857 31.000 -6.209 1.00 6.74 13 GLU B C 1
ATOM 1963 O O . GLU D 2 13 ? 56.147 30.730 -7.168 1.00 25.74 13 GLU B O 1
ATOM 1969 N N . MET D 2 14 ? 56.890 32.218 -5.688 1.00 2.00 14 MET B N 1
ATOM 1970 C CA . MET D 2 14 ? 56.062 33.258 -6.215 1.00 2.00 14 MET B CA 1
ATOM 1971 C C . MET D 2 14 ? 56.877 34.004 -7.208 1.00 2.00 14 MET B C 1
ATOM 1972 O O . MET D 2 14 ? 56.635 33.871 -8.408 1.00 82.60 14 MET B O 1
ATOM 1977 N N . GLN D 2 15 ? 57.834 34.806 -6.731 1.00 10.10 15 GLN B N 1
ATOM 1978 C CA . GLN D 2 15 ? 58.708 35.536 -7.635 1.00 10.10 15 GLN B CA 1
ATOM 1979 C C . GLN D 2 15 ? 58.845 34.713 -8.982 1.00 10.10 15 GLN B C 1
ATOM 1980 O O . GLN D 2 15 ? 58.359 35.192 -10.012 1.00 33.22 15 GLN B O 1
ATOM 1986 N N . ILE D 2 16 ? 59.406 33.495 -9.027 1.00 32.44 16 ILE B N 1
ATOM 1987 C CA . ILE D 2 16 ? 59.449 32.853 -10.367 1.00 32.44 16 ILE B CA 1
ATOM 1988 C C . ILE D 2 16 ? 58.046 32.694 -11.007 1.00 32.44 16 ILE B C 1
ATOM 1989 O O . ILE D 2 16 ? 57.844 33.061 -12.177 1.00 6.78 16 ILE B O 1
ATOM 1994 N N . ASN D 2 17 ? 57.076 32.186 -10.244 1.00 6.92 17 ASN B N 1
ATOM 1995 C CA . ASN D 2 17 ? 55.699 31.998 -10.742 1.00 6.92 17 ASN B CA 1
ATOM 1996 C C . ASN D 2 17 ? 55.317 33.230 -11.532 1.00 6.92 17 ASN B C 1
ATOM 1997 O O . ASN D 2 17 ? 55.063 33.175 -12.709 1.00 43.26 17 ASN B O 1
ATOM 2002 N N . SER D 2 18 ? 55.315 34.363 -10.875 1.00 16.24 18 SER B N 1
ATOM 2003 C CA . SER D 2 18 ? 55.007 35.571 -11.578 1.00 16.24 18 SER B CA 1
ATOM 2004 C C . SER D 2 18 ? 56.060 35.764 -12.684 1.00 16.24 18 SER B C 1
ATOM 2005 O O . SER D 2 18 ? 55.723 35.802 -13.858 1.00 22.71 18 SER B O 1
ATOM 2008 N N . ASN D 2 19 ? 57.333 35.867 -12.312 1.00 14.07 19 ASN B N 1
ATOM 2009 C CA . ASN D 2 19 ? 58.397 36.103 -13.278 1.00 14.07 19 ASN B CA 1
ATOM 2010 C C . ASN D 2 19 ? 58.374 35.202 -14.541 1.00 14.07 19 ASN B C 1
ATOM 2011 O O . ASN D 2 19 ? 59.014 35.515 -15.551 1.00 18.70 19 ASN B O 1
ATOM 2016 N N . GLN D 2 20 ? 57.659 34.088 -14.526 1.00 6.58 20 GLN B N 1
ATOM 2017 C CA . GLN D 2 20 ? 57.587 33.311 -15.760 1.00 6.58 20 GLN B CA 1
ATOM 2018 C C . GLN D 2 20 ? 56.325 33.716 -16.498 1.00 6.58 20 GLN B C 1
ATOM 2019 O O . GLN D 2 20 ? 56.181 33.502 -17.700 1.00 36.94 20 GLN B O 1
ATOM 2025 N N . ILE D 2 21 ? 55.408 34.310 -15.735 1.00 58.13 21 ILE B N 1
ATOM 2026 C CA . ILE D 2 21 ? 54.136 34.788 -16.244 1.00 58.13 21 ILE B CA 1
ATOM 2027 C C . ILE D 2 21 ? 54.207 36.208 -16.863 1.00 58.13 21 ILE B C 1
ATOM 2028 O O . ILE D 2 21 ? 53.191 36.789 -17.223 1.00 45.88 21 ILE B O 1
ATOM 2033 N N . PRO D 2 22 ? 55.394 36.825 -16.896 1.00 40.26 22 PRO B N 1
ATOM 2034 C CA . PRO D 2 22 ? 55.491 38.144 -17.511 1.00 40.26 22 PRO B CA 1
ATOM 2035 C C . PRO D 2 22 ? 56.354 37.982 -18.794 1.00 40.26 22 PRO B C 1
ATOM 2036 O O . PRO D 2 22 ? 56.062 37.179 -19.700 1.00 27.53 22 PRO B O 1
ATOM 2040 N N . GLY D 2 23 ? 57.442 38.743 -18.833 1.00 19.69 23 GLY B N 1
ATOM 2041 C CA . GLY D 2 23 ? 58.349 38.677 -19.952 1.00 19.69 23 GLY B CA 1
ATOM 2042 C C . GLY D 2 23 ? 59.769 38.806 -19.430 1.00 19.69 23 GLY B C 1
ATOM 2043 O O . GLY D 2 23 ? 60.273 39.909 -19.225 1.00 6.46 23 GLY B O 1
ATOM 2044 N N . LEU D 2 24 ? 60.408 37.681 -19.121 1.00 75.10 24 LEU B N 1
ATOM 2045 C CA . LEU D 2 24 ? 61.785 37.777 -18.708 1.00 75.10 24 LEU B CA 1
ATOM 2046 C C . LEU D 2 24 ? 62.575 37.190 -19.845 1.00 75.10 24 LEU B C 1
ATOM 2047 O O . LEU D 2 24 ? 63.155 37.940 -20.626 1.00 64.92 24 LEU B O 1
ATOM 2052 N N . ILE D 2 25 ? 62.567 35.867 -19.983 1.00 36.15 25 ILE B N 1
ATOM 2053 C CA . ILE D 2 25 ? 63.338 35.243 -21.064 1.00 36.15 25 ILE B CA 1
ATOM 2054 C C . ILE D 2 25 ? 63.286 33.721 -21.054 1.00 36.15 25 ILE B C 1
ATOM 2055 O O . ILE D 2 25 ? 63.941 33.087 -21.872 1.00 16.02 25 ILE B O 1
ATOM 2060 N N . TRP D 2 26 ? 62.541 33.137 -20.114 1.00 20.23 26 TRP B N 1
ATOM 2061 C CA . TRP D 2 26 ? 62.366 31.697 -20.070 1.00 20.23 26 TRP B CA 1
ATOM 2062 C C . TRP D 2 26 ? 60.853 31.447 -19.977 1.00 20.23 26 TRP B C 1
ATOM 2063 O O . TRP D 2 26 ? 60.057 32.353 -19.755 1.00 79.54 26 TRP B O 1
ATOM 2074 N N . ILE D 2 27 ? 60.509 30.178 -20.036 1.00 2.77 27 ILE B N 1
ATOM 2075 C CA . ILE D 2 27 ? 59.160 29.692 -20.159 1.00 2.77 27 ILE B CA 1
ATOM 2076 C C . ILE D 2 27 ? 58.556 28.739 -19.195 1.00 2.77 27 ILE B C 1
ATOM 2077 O O . ILE D 2 27 ? 59.231 28.021 -18.480 1.00 69.48 27 ILE B O 1
ATOM 2082 N N . ASN D 2 28 ? 57.235 28.706 -19.284 1.00 42.56 28 ASN B N 1
ATOM 2083 C CA . ASN D 2 28 ? 56.389 27.791 -18.536 1.00 42.56 28 ASN B CA 1
ATOM 2084 C C . ASN D 2 28 ? 56.164 26.727 -19.632 1.00 42.56 28 ASN B C 1
ATOM 2085 O O . ASN D 2 28 ? 55.022 26.488 -20.056 1.00 50.54 28 ASN B O 1
ATOM 2090 N N . LYS D 2 29 ? 57.246 26.132 -20.127 1.00 36.95 29 LYS B N 1
ATOM 2091 C CA . LYS D 2 29 ? 57.114 25.095 -21.152 1.00 36.95 29 LYS B CA 1
ATOM 2092 C C . LYS D 2 29 ? 56.225 23.937 -20.650 1.00 36.95 29 LYS B C 1
ATOM 2093 O O . LYS D 2 29 ? 56.577 22.753 -20.782 1.00 31.32 29 LYS B O 1
ATOM 2099 N N . GLU D 2 30 ? 55.076 24.307 -20.089 1.00 52.80 30 GLU B N 1
ATOM 2100 C CA . GLU D 2 30 ? 54.090 23.394 -19.517 1.00 52.80 30 GLU B CA 1
ATOM 2101 C C . GLU D 2 30 ? 53.232 24.151 -18.490 1.00 52.80 30 GLU B C 1
ATOM 2102 O O . GLU D 2 30 ? 53.432 25.347 -18.247 1.00 100.00 30 GLU B O 1
ATOM 2108 N N . GLU D 2 31 ? 52.262 23.453 -17.910 1.00 47.09 31 GLU B N 1
ATOM 2109 C CA . GLU D 2 31 ? 51.387 24.037 -16.911 1.00 47.09 31 GLU B CA 1
ATOM 2110 C C . GLU D 2 31 ? 51.664 23.177 -15.711 1.00 47.09 31 GLU B C 1
ATOM 2111 O O . GLU D 2 31 ? 50.765 22.530 -15.192 1.00 99.72 31 GLU B O 1
ATOM 2117 N N . MET D 2 32 ? 52.951 23.176 -15.331 1.00 45.12 32 MET B N 1
ATOM 2118 C CA . MET D 2 32 ? 53.579 22.469 -14.191 1.00 45.12 32 MET B CA 1
ATOM 2119 C C . MET D 2 32 ? 55.026 22.944 -14.134 1.00 45.12 32 MET B C 1
ATOM 2120 O O . MET D 2 32 ? 55.489 23.504 -13.141 1.00 46.95 32 MET B O 1
ATOM 2125 N N . ILE D 2 33 ? 55.703 22.716 -15.267 1.00 30.03 33 ILE B N 1
ATOM 2126 C CA . ILE D 2 33 ? 57.127 22.974 -15.503 1.00 30.03 33 ILE B CA 1
ATOM 2127 C C . ILE D 2 33 ? 57.638 24.204 -16.228 1.00 30.03 33 ILE B C 1
ATOM 2128 O O . ILE D 2 33 ? 56.959 24.726 -17.109 1.00 24.72 33 ILE B O 1
ATOM 2133 N N . PHE D 2 34 ? 58.879 24.604 -15.910 1.00 5.60 34 PHE B N 1
ATOM 2134 C CA . PHE D 2 34 ? 59.497 25.786 -16.544 1.00 5.60 34 PHE B CA 1
ATOM 2135 C C . PHE D 2 34 ? 60.999 25.735 -16.796 1.00 5.60 34 PHE B C 1
ATOM 2136 O O . PHE D 2 34 ? 61.654 24.762 -16.422 1.00 32.97 34 PHE B O 1
ATOM 2144 N N . GLN D 2 35 ? 61.542 26.765 -17.446 1.00 5.65 35 GLN B N 1
ATOM 2145 C CA . GLN D 2 35 ? 62.963 26.802 -17.795 1.00 5.65 35 GLN B CA 1
ATOM 2146 C C . GLN D 2 35 ? 63.698 27.908 -17.038 1.00 5.65 35 GLN B C 1
ATOM 2147 O O . GLN D 2 35 ? 63.079 28.680 -16.316 1.00 46.81 35 GLN B O 1
ATOM 2153 N N . ILE D 2 36 ? 65.013 28.006 -17.206 1.00 21.73 36 ILE B N 1
ATOM 2154 C CA . ILE D 2 36 ? 65.766 29.117 -16.627 1.00 21.73 36 ILE B CA 1
ATOM 2155 C C . ILE D 2 36 ? 67.126 29.183 -17.348 1.00 21.73 36 ILE B C 1
ATOM 2156 O O . ILE D 2 36 ? 67.910 28.227 -17.357 1.00 14.59 36 ILE B O 1
ATOM 2161 N N . PRO D 2 37 ? 67.382 30.295 -18.023 1.00 24.70 37 PRO B N 1
ATOM 2162 C CA . PRO D 2 37 ? 68.604 30.579 -18.770 1.00 24.70 37 PRO B CA 1
ATOM 2163 C C . PRO D 2 37 ? 69.908 30.477 -17.975 1.00 24.70 37 PRO B C 1
ATOM 2164 O O . PRO D 2 37 ? 70.480 31.481 -17.507 1.00 36.27 37 PRO B O 1
ATOM 2168 N N . TRP D 2 38 ? 70.392 29.246 -17.876 1.00 52.97 38 TRP B N 1
ATOM 2169 C CA . TRP D 2 38 ? 71.621 28.962 -17.154 1.00 52.97 38 TRP B CA 1
ATOM 2170 C C . TRP D 2 38 ? 72.858 29.088 -18.020 1.00 52.97 38 TRP B C 1
ATOM 2171 O O . TRP D 2 38 ? 73.823 28.338 -17.819 1.00 36.19 38 TRP B O 1
ATOM 2182 N N . LYS D 2 39 ? 72.869 30.015 -18.974 1.00 32.33 39 LYS B N 1
ATOM 2183 C CA . LYS D 2 39 ? 74.077 30.087 -19.791 1.00 32.33 39 LYS B CA 1
ATOM 2184 C C . LYS D 2 39 ? 75.286 30.151 -18.907 1.00 32.33 39 LYS B C 1
ATOM 2185 O O . LYS D 2 39 ? 75.388 31.035 -18.075 1.00 43.73 39 LYS B O 1
ATOM 2191 N N . HIS D 2 40 ? 76.193 29.194 -19.051 1.00 18.45 40 HIS B N 1
ATOM 2192 C CA . HIS D 2 40 ? 77.354 29.290 -18.206 1.00 18.45 40 HIS B CA 1
ATOM 2193 C C . HIS D 2 40 ? 77.90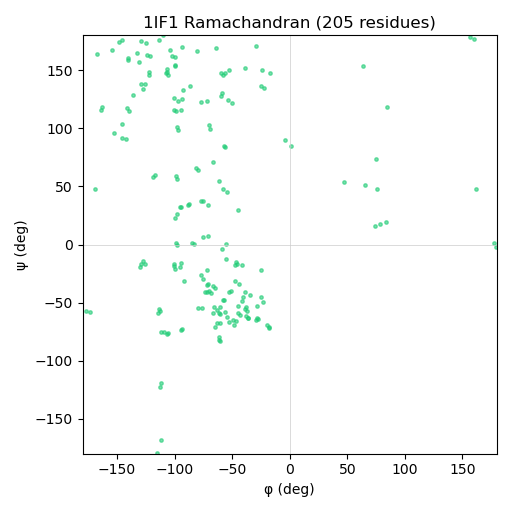3 30.663 -18.572 1.00 18.45 40 HIS B C 1
ATOM 2194 O O . HIS D 2 40 ? 77.790 31.093 -19.718 1.00 16.79 40 HIS B O 1
ATOM 2201 N N . ALA D 2 41 ? 78.490 31.366 -17.615 1.00 31.28 41 ALA B N 1
ATOM 2202 C CA . ALA D 2 41 ? 78.957 32.734 -17.879 1.00 31.28 41 ALA B CA 1
ATOM 2203 C C . ALA D 2 41 ? 80.398 32.932 -18.288 1.00 31.28 41 ALA B C 1
ATOM 2204 O O . ALA D 2 41 ? 81.000 33.949 -17.938 1.00 74.00 41 ALA B O 1
ATOM 2206 N N . ALA D 2 42 ? 80.960 31.956 -18.996 1.00 36.52 42 ALA B N 1
ATOM 2207 C CA . ALA D 2 42 ? 82.333 32.063 -19.501 1.00 36.52 42 ALA B CA 1
ATOM 2208 C C . ALA D 2 42 ? 82.146 31.797 -20.966 1.00 36.52 42 ALA B C 1
ATOM 2209 O O . ALA D 2 42 ? 83.016 32.078 -21.785 1.00 46.16 42 ALA B O 1
ATOM 2211 N N . LYS D 2 43 ? 80.987 31.225 -21.275 1.00 12.89 43 LYS B N 1
ATOM 2212 C CA . LYS D 2 43 ? 80.630 30.983 -22.642 1.00 12.89 43 LYS B CA 1
ATOM 2213 C C . LYS D 2 43 ? 80.865 32.406 -23.140 1.00 12.89 43 LYS B C 1
ATOM 2214 O O . LYS D 2 43 ? 80.729 33.369 -22.370 1.00 42.82 43 LYS B O 1
ATOM 2220 N N . HIS D 2 44 ? 81.242 32.572 -24.398 1.00 46.58 44 HIS B N 1
ATOM 2221 C CA . HIS D 2 44 ? 81.515 33.917 -24.853 1.00 46.58 44 HIS B CA 1
ATOM 2222 C C . HIS D 2 44 ? 80.330 34.815 -25.028 1.00 46.58 44 HIS B C 1
ATOM 2223 O O . HIS D 2 44 ? 80.428 36.011 -24.749 1.00 93.83 44 HIS B O 1
ATOM 2230 N N . GLY D 2 45 ? 79.202 34.262 -25.460 1.00 74.97 45 GLY B N 1
ATOM 2231 C CA . GLY D 2 45 ? 78.023 35.104 -25.638 1.00 74.97 45 GLY B CA 1
ATOM 2232 C C . GLY D 2 45 ? 77.313 35.507 -24.343 1.00 74.97 45 GLY B C 1
ATOM 2233 O O . GLY D 2 45 ? 76.083 35.627 -24.301 1.00 54.02 45 GLY B O 1
ATOM 2234 N N . TRP D 2 46 ? 78.067 35.778 -23.289 1.00 61.77 46 TRP B N 1
ATOM 2235 C CA . TRP D 2 46 ? 77.411 36.076 -22.040 1.00 61.77 46 TRP B CA 1
ATOM 2236 C C . TRP D 2 46 ? 77.211 37.513 -21.634 1.00 61.77 46 TRP B C 1
ATOM 2237 O O . TRP D 2 46 ? 78.112 38.165 -21.116 1.00 59.00 46 TRP B O 1
ATOM 2248 N N . ASP D 2 47 ? 75.993 37.995 -21.837 1.00 48.83 47 ASP B N 1
ATOM 2249 C CA . ASP D 2 47 ? 75.678 39.352 -21.451 1.00 48.83 47 ASP B CA 1
ATOM 2250 C C . ASP D 2 47 ? 74.924 39.412 -20.139 1.00 48.83 47 ASP B C 1
ATOM 2251 O O . ASP D 2 47 ? 73.781 38.933 -20.040 1.00 59.47 47 ASP B O 1
ATOM 2256 N N . ILE D 2 48 ? 75.549 40.019 -19.137 1.00 24.48 48 ILE B N 1
ATOM 2257 C CA . ILE D 2 48 ? 74.904 40.119 -17.828 1.00 24.48 48 ILE B CA 1
ATOM 2258 C C . ILE D 2 48 ? 73.449 40.447 -18.012 1.00 24.48 48 ILE B C 1
ATOM 2259 O O . ILE D 2 48 ? 72.584 39.798 -17.434 1.00 29.31 48 ILE B O 1
ATOM 2264 N N . ASN D 2 49 ? 73.180 41.447 -18.845 1.00 26.31 49 ASN B N 1
ATOM 2265 C CA . ASN D 2 49 ? 71.807 41.865 -19.072 1.00 26.31 49 ASN B CA 1
ATOM 2266 C C . ASN D 2 49 ? 70.945 40.907 -19.872 1.00 26.31 49 ASN B C 1
ATOM 2267 O O . ASN D 2 49 ? 69.797 41.219 -20.211 1.00 43.21 49 ASN B O 1
ATOM 2272 N N . LYS D 2 50 ? 71.453 39.721 -20.171 1.00 37.20 50 LYS B N 1
ATOM 2273 C CA . LYS D 2 50 ? 70.604 38.849 -20.934 1.00 37.20 50 LYS B CA 1
ATOM 2274 C C . LYS D 2 50 ? 70.524 37.498 -20.310 1.00 37.20 50 LYS B C 1
ATOM 2275 O O . LYS D 2 50 ? 69.586 36.740 -20.558 1.00 100.00 50 LYS B O 1
ATOM 2281 N N . ASP D 2 51 ? 71.488 37.197 -19.464 1.00 28.58 51 ASP B N 1
ATOM 2282 C CA . ASP D 2 51 ? 71.503 35.872 -18.865 1.00 28.58 51 ASP B CA 1
ATOM 2283 C C . ASP D 2 51 ? 71.248 35.920 -17.398 1.00 28.58 51 ASP B C 1
ATOM 2284 O O . ASP D 2 51 ? 70.341 35.276 -16.868 1.00 70.79 51 ASP B O 1
ATOM 2289 N N . ALA D 2 52 ? 72.089 36.705 -16.752 1.00 16.76 52 ALA B N 1
ATOM 2290 C CA . ALA D 2 52 ? 72.027 36.889 -15.339 1.00 16.76 52 ALA B CA 1
ATOM 2291 C C . ALA D 2 52 ? 70.950 37.931 -15.071 1.00 16.76 52 ALA B C 1
ATOM 2292 O O . ALA D 2 52 ? 71.257 39.008 -14.600 1.00 29.80 52 ALA B O 1
ATOM 2294 N N . CYS D 2 53 ? 69.689 37.609 -15.363 1.00 28.88 53 CYS B N 1
ATOM 2295 C CA . CYS D 2 53 ? 68.582 38.543 -15.127 1.00 28.88 53 CYS B CA 1
ATOM 2296 C C . CYS D 2 53 ? 67.715 38.158 -13.942 1.00 28.88 53 CYS B C 1
ATOM 2297 O O . CYS D 2 53 ? 67.778 38.788 -12.895 1.00 66.09 53 CYS B O 1
ATOM 2300 N N . LEU D 2 54 ? 66.852 37.170 -14.144 1.00 2.00 54 LEU B N 1
ATOM 2301 C CA . LEU D 2 54 ? 66.066 36.650 -13.053 1.00 2.00 54 LEU B CA 1
ATOM 2302 C C . LEU D 2 54 ? 67.048 36.695 -11.884 1.00 2.00 54 LEU B C 1
ATOM 2303 O O . LEU D 2 54 ? 66.817 37.338 -10.862 1.00 19.65 54 LEU B O 1
ATOM 2308 N N . PHE D 2 55 ? 68.178 36.023 -12.049 1.00 4.82 55 PHE B N 1
ATOM 2309 C CA . PHE D 2 55 ? 69.222 36.003 -11.026 1.00 4.82 55 PHE B CA 1
ATOM 2310 C C . PHE D 2 55 ? 69.335 37.330 -10.404 1.00 4.82 55 PHE B C 1
ATOM 2311 O O . PHE D 2 55 ? 69.515 37.431 -9.213 1.00 13.76 55 PHE B O 1
ATOM 2319 N N . ARG D 2 56 ? 69.249 38.359 -11.236 1.00 12.28 56 ARG B N 1
ATOM 2320 C CA . ARG D 2 56 ? 69.356 39.724 -10.747 1.00 12.28 56 ARG B CA 1
ATOM 2321 C C . ARG D 2 56 ? 68.059 40.174 -10.147 1.00 12.28 56 ARG B C 1
ATOM 2322 O O . ARG D 2 56 ? 68.038 40.615 -9.006 1.00 62.16 56 ARG B O 1
ATOM 2330 N N . SER D 2 57 ? 66.983 40.084 -10.906 1.00 13.56 57 SER B N 1
ATOM 2331 C CA . SER D 2 57 ? 65.683 40.456 -10.368 1.00 13.56 57 SER B CA 1
ATOM 2332 C C . SER D 2 57 ? 65.645 40.025 -8.890 1.00 13.56 57 SER B C 1
ATOM 2333 O O . SER D 2 57 ? 65.567 40.853 -7.956 1.00 46.53 57 SER B O 1
ATOM 2336 N N . TRP D 2 58 ? 65.741 38.712 -8.691 1.00 14.08 58 TRP B N 1
ATOM 2337 C CA . TRP D 2 58 ? 65.688 38.145 -7.363 1.00 14.08 58 TRP B CA 1
ATOM 2338 C C . TRP D 2 58 ? 66.639 38.735 -6.363 1.00 14.08 58 TRP B C 1
ATOM 2339 O O . TRP D 2 58 ? 66.258 38.927 -5.226 1.00 13.81 58 TRP B O 1
ATOM 2350 N N . ALA D 2 59 ? 67.880 39.025 -6.734 1.00 12.86 59 ALA B N 1
ATOM 2351 C CA . ALA D 2 59 ? 68.761 39.576 -5.714 1.00 12.86 59 ALA B CA 1
ATOM 2352 C C . ALA D 2 59 ? 68.319 40.952 -5.311 1.00 12.86 59 ALA B C 1
ATOM 2353 O O . ALA D 2 59 ? 68.328 41.282 -4.133 1.00 6.69 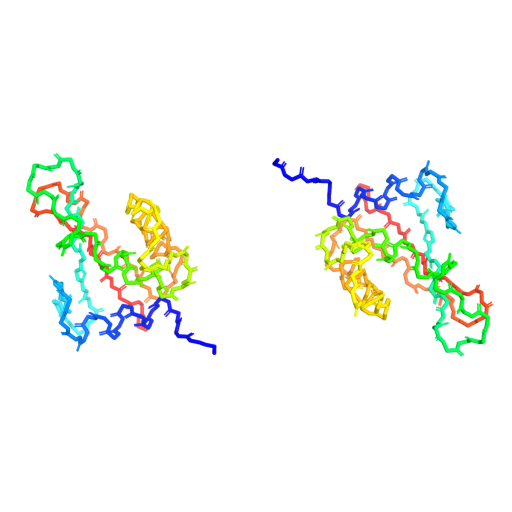59 ALA B O 1
ATOM 2355 N N . ILE D 2 60 ? 67.918 41.768 -6.266 1.00 6.66 60 ILE B N 1
ATOM 2356 C CA . ILE D 2 60 ? 67.489 43.078 -5.820 1.00 6.66 60 ILE B CA 1
ATOM 2357 C C . ILE D 2 60 ? 66.140 42.860 -5.221 1.00 6.66 60 ILE B C 1
ATOM 2358 O O . ILE D 2 60 ? 65.781 43.570 -4.310 1.00 38.76 60 ILE B O 1
ATOM 2363 N N . HIS D 2 61 ? 65.387 41.873 -5.692 1.00 31.60 61 HIS B N 1
ATOM 2364 C CA . HIS D 2 61 ? 64.077 41.679 -5.073 1.00 31.60 61 HIS B CA 1
ATOM 2365 C C . HIS D 2 61 ? 64.275 41.381 -3.618 1.00 31.60 61 HIS B C 1
ATOM 2366 O O . HIS D 2 61 ? 63.879 42.143 -2.769 1.00 24.96 61 HIS B O 1
ATOM 2373 N N . THR D 2 62 ? 64.846 40.228 -3.339 1.00 7.46 62 THR B N 1
ATOM 2374 C CA . THR D 2 62 ? 65.090 39.808 -1.973 1.00 7.46 62 THR B CA 1
ATOM 2375 C C . THR D 2 62 ? 65.963 40.776 -1.249 1.00 7.46 62 THR B C 1
ATOM 2376 O O . THR D 2 62 ? 66.253 40.616 -0.074 1.00 24.60 62 THR B O 1
ATOM 2380 N N . GLY D 2 63 ? 66.425 41.780 -1.962 1.00 8.48 63 GLY B N 1
ATOM 2381 C CA . GLY D 2 63 ? 67.201 42.783 -1.281 1.00 8.48 63 GLY B CA 1
ATOM 2382 C C . GLY D 2 63 ? 68.662 42.537 -1.061 1.00 8.48 63 GLY B C 1
ATOM 2383 O O . GLY D 2 63 ? 69.259 43.219 -0.221 1.00 43.68 63 GLY B O 1
ATOM 2384 N N . ARG D 2 64 ? 69.263 41.617 -1.823 1.00 25.36 64 ARG B N 1
ATOM 2385 C CA . ARG D 2 64 ? 70.704 41.356 -1.691 1.00 25.36 64 ARG B CA 1
ATOM 2386 C C . ARG D 2 64 ? 71.501 42.511 -2.319 1.00 25.36 64 ARG B C 1
ATOM 2387 O O . ARG D 2 64 ? 72.505 42.983 -1.791 1.00 92.04 64 ARG B O 1
ATOM 2395 N N . TYR D 2 65 ? 71.001 42.971 -3.449 1.00 35.81 65 TYR B N 1
ATOM 2396 C CA . TYR D 2 65 ? 71.633 44.024 -4.200 1.00 35.81 65 TYR B CA 1
ATOM 2397 C C . TYR D 2 65 ? 70.595 45.012 -4.574 1.00 35.81 65 TYR B C 1
ATOM 2398 O O . TYR D 2 65 ? 69.386 44.748 -4.558 1.00 40.46 65 TYR B O 1
ATOM 2407 N N . LYS D 2 66 ? 71.121 46.147 -4.975 1.00 6.14 66 LYS B N 1
ATOM 2408 C CA . LYS D 2 66 ? 70.305 47.270 -5.307 1.00 6.14 66 LYS B CA 1
ATOM 2409 C C . LYS D 2 66 ? 70.903 47.945 -6.498 1.00 6.14 66 LYS B C 1
ATOM 2410 O O . LYS D 2 66 ? 72.039 48.423 -6.452 1.00 63.47 66 LYS B O 1
ATOM 2416 N N . ALA D 2 67 ? 70.122 47.959 -7.579 1.00 37.17 67 ALA B N 1
ATOM 2417 C CA . ALA D 2 67 ? 70.539 48.585 -8.823 1.00 37.17 67 ALA B CA 1
ATOM 2418 C C . ALA D 2 67 ? 71.281 49.845 -8.429 1.00 37.17 67 ALA B C 1
ATOM 2419 O O . ALA D 2 67 ? 71.004 50.441 -7.357 1.00 33.46 67 ALA B O 1
ATOM 2421 N N . GLY D 2 68 ? 72.212 50.256 -9.292 1.00 52.39 68 GLY B N 1
ATOM 2422 C CA . GLY D 2 68 ? 73.021 51.439 -9.031 1.00 52.39 68 GLY B CA 1
ATOM 2423 C C . GLY D 2 68 ? 74.074 51.152 -7.959 1.00 52.39 68 GLY B C 1
ATOM 2424 O O . GLY D 2 68 ? 74.640 52.090 -7.384 1.00 51.10 68 GLY B O 1
ATOM 2425 N N . GLU D 2 69 ? 74.324 49.867 -7.687 1.00 34.51 69 GLU B N 1
ATOM 2426 C CA . GLU D 2 69 ? 75.313 49.433 -6.687 1.00 34.51 69 GLU B CA 1
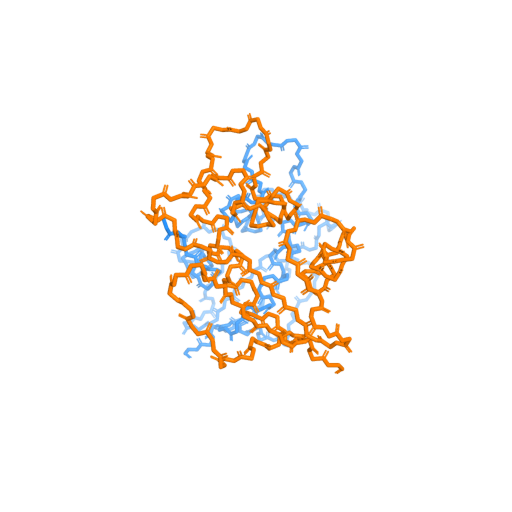ATOM 2427 C C . GLU D 2 69 ? 76.666 49.180 -7.365 1.00 34.51 69 GLU B C 1
ATOM 2428 O O . GLU D 2 69 ? 76.742 49.158 -8.588 1.00 100.00 69 GLU B O 1
ATOM 2434 N N . LYS D 2 70 ? 77.725 48.979 -6.586 1.00 49.41 70 LYS B N 1
ATOM 2435 C CA . LYS D 2 70 ? 79.059 48.781 -7.168 1.00 49.41 70 LYS B CA 1
ATOM 2436 C C . LYS D 2 70 ? 79.410 47.321 -7.360 1.00 49.41 70 LYS B C 1
ATOM 2437 O O . LYS D 2 70 ? 80.363 46.976 -8.059 1.00 100.00 70 LYS B O 1
ATOM 2443 N N . GLU D 2 71 ? 78.655 46.459 -6.708 1.00 62.78 71 GLU B N 1
ATOM 2444 C CA . GLU D 2 71 ? 78.870 45.039 -6.877 1.00 62.78 71 GLU B CA 1
ATOM 2445 C C . GLU D 2 71 ? 77.881 44.644 -7.984 1.00 62.78 71 GLU B C 1
ATOM 2446 O O . GLU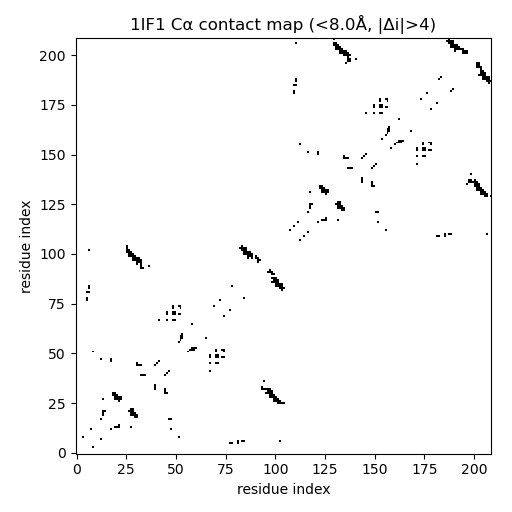 D 2 71 ? 76.672 44.814 -7.824 1.00 83.69 71 GLU B O 1
ATOM 2452 N N . PRO D 2 72 ? 78.373 44.189 -9.145 1.00 26.20 72 PRO B N 1
ATOM 2453 C CA . PRO D 2 72 ? 77.421 43.788 -10.201 1.00 26.20 72 PRO B CA 1
ATOM 2454 C C . PRO D 2 72 ? 77.255 42.290 -9.907 1.00 26.20 72 PRO B C 1
ATOM 2455 O O . PRO D 2 72 ? 76.202 41.679 -10.107 1.00 56.66 72 PRO B O 1
ATOM 2459 N N . ASP D 2 73 ? 78.358 41.748 -9.392 1.00 23.08 73 ASP B N 1
ATOM 2460 C CA . ASP D 2 73 ? 78.545 40.364 -8.983 1.00 23.08 73 ASP B CA 1
ATOM 2461 C C . ASP D 2 73 ? 77.320 39.506 -9.213 1.00 23.08 73 ASP B C 1
ATOM 2462 O O . ASP D 2 73 ? 76.509 39.260 -8.338 1.00 31.40 73 ASP B O 1
ATOM 2467 N N . PRO D 2 74 ? 77.192 39.002 -10.414 1.00 18.60 74 PRO B N 1
ATOM 2468 C CA . PRO D 2 74 ? 76.036 38.188 -10.723 1.00 18.60 74 PRO B CA 1
ATOM 2469 C C . PRO D 2 74 ? 76.434 36.770 -10.601 1.00 18.60 74 PRO B C 1
ATOM 2470 O O . PRO D 2 74 ? 75.641 35.885 -10.866 1.00 25.43 74 PRO B O 1
ATOM 2474 N N . LYS D 2 75 ? 77.683 36.524 -10.267 1.00 13.37 75 LYS B N 1
ATOM 2475 C CA . LYS D 2 75 ? 78.047 35.133 -10.154 1.00 13.37 75 LYS B CA 1
ATOM 2476 C C . LYS D 2 75 ? 77.141 34.748 -9.021 1.00 13.37 75 LYS B C 1
ATOM 2477 O O . LYS D 2 75 ? 76.283 33.870 -9.124 1.00 40.05 75 LYS B O 1
ATOM 2483 N N . THR D 2 76 ? 77.302 35.481 -7.940 1.00 17.77 76 THR B N 1
ATOM 2484 C CA . THR D 2 76 ? 76.516 35.246 -6.776 1.00 17.77 76 THR B CA 1
ATOM 2485 C C . THR D 2 76 ? 75.071 35.243 -7.137 1.00 17.77 76 THR B C 1
ATOM 2486 O O . THR D 2 76 ? 74.407 34.222 -7.046 1.00 7.82 76 THR B O 1
ATOM 2490 N N . TRP D 2 77 ? 74.578 36.402 -7.545 1.00 8.46 77 TRP B N 1
ATOM 2491 C CA . TRP D 2 77 ? 73.186 36.481 -7.929 1.00 8.46 77 TRP B CA 1
ATOM 2492 C C . TRP D 2 77 ? 72.744 35.059 -8.369 1.00 8.46 77 TRP B C 1
ATOM 2493 O O . TRP D 2 77 ? 71.705 34.563 -7.938 1.00 21.30 77 TRP B O 1
ATOM 2504 N N . LYS D 2 78 ? 73.567 34.395 -9.180 1.00 18.35 78 LYS B N 1
ATOM 2505 C CA . LYS D 2 78 ? 73.272 33.055 -9.698 1.00 18.35 78 LYS B CA 1
ATOM 2506 C C . LYS D 2 78 ? 73.262 32.052 -8.534 1.00 18.35 78 LYS B C 1
ATOM 2507 O O . LYS D 2 78 ? 72.275 31.345 -8.320 1.00 23.92 78 LYS B O 1
ATOM 2513 N N . ALA D 2 79 ? 74.333 32.009 -7.760 1.00 30.20 79 ALA B N 1
ATOM 2514 C CA . ALA D 2 79 ? 74.366 31.096 -6.600 1.00 30.20 79 ALA B CA 1
ATOM 2515 C C . ALA D 2 79 ? 73.163 31.306 -5.662 1.00 30.20 79 ALA B C 1
ATOM 2516 O O . ALA D 2 79 ? 72.351 30.402 -5.401 1.00 7.37 79 ALA B O 1
ATOM 2518 N N . ASN D 2 80 ? 73.110 32.504 -5.116 1.00 2.00 80 ASN B N 1
ATOM 2519 C CA . ASN D 2 80 ? 72.031 32.846 -4.278 1.00 2.00 80 ASN B CA 1
ATOM 2520 C C . ASN D 2 80 ? 70.828 32.212 -4.957 1.00 2.00 80 ASN B C 1
ATOM 2521 O O . ASN D 2 80 ? 70.148 31.385 -4.352 1.00 37.26 80 ASN B O 1
ATOM 2526 N N . PHE D 2 81 ? 70.596 32.535 -6.227 1.00 7.39 81 PHE B N 1
ATOM 2527 C CA . PHE D 2 81 ? 69.433 31.977 -6.906 1.00 7.39 81 PHE B CA 1
ATOM 2528 C C . PHE D 2 81 ? 69.466 30.488 -7.091 1.00 7.39 81 PHE B C 1
ATOM 2529 O O . PHE D 2 81 ? 68.415 29.820 -7.029 1.00 6.16 81 PHE B O 1
ATOM 2537 N N . ARG D 2 82 ? 70.649 29.963 -7.375 1.00 12.61 82 ARG B N 1
ATOM 2538 C CA . ARG D 2 82 ? 70.740 28.523 -7.545 1.00 12.61 82 ARG B CA 1
ATOM 2539 C C . ARG D 2 82 ? 70.317 28.010 -6.199 1.00 12.61 82 ARG B C 1
ATOM 2540 O O . ARG D 2 82 ? 69.160 27.659 -6.023 1.00 2.00 82 ARG B O 1
ATOM 2548 N N . CYS D 2 83 ? 71.226 28.028 -5.234 1.00 4.39 83 CYS B N 1
ATOM 2549 C CA . CYS D 2 83 ? 70.923 27.566 -3.893 1.00 4.39 83 CYS B CA 1
ATOM 2550 C C . CYS D 2 83 ? 69.437 27.722 -3.492 1.00 4.39 83 CYS B C 1
ATOM 2551 O O . CYS D 2 83 ? 68.805 26.764 -3.046 1.00 18.90 83 CYS B O 1
ATOM 2554 N N . ALA D 2 84 ? 68.887 28.926 -3.635 1.00 13.37 84 ALA B N 1
ATOM 2555 C CA . ALA D 2 84 ? 67.504 29.126 -3.292 1.00 13.37 84 ALA B CA 1
ATOM 2556 C C . ALA D 2 84 ? 66.659 28.057 -3.933 1.00 13.37 84 ALA B C 1
ATOM 2557 O O . ALA D 2 84 ? 66.039 27.250 -3.275 1.00 19.67 84 ALA B O 1
ATOM 2559 N N . MET D 2 85 ? 66.631 28.078 -5.246 1.00 2.00 85 MET B N 1
ATOM 2560 C CA . MET D 2 85 ? 65.802 27.159 -5.990 1.00 2.00 85 MET B CA 1
ATOM 2561 C C . MET D 2 85 ? 66.053 25.814 -5.392 1.00 2.00 85 MET B C 1
ATOM 2562 O O . MET D 2 85 ? 65.178 24.967 -5.346 1.00 18.72 85 MET B O 1
ATOM 2567 N N . ASN D 2 86 ? 67.257 25.602 -4.896 1.00 5.21 86 ASN B N 1
ATOM 2568 C CA . ASN D 2 86 ? 67.528 24.298 -4.313 1.00 5.21 86 ASN B CA 1
ATOM 2569 C C . ASN D 2 86 ? 66.541 24.130 -3.147 1.00 5.21 86 ASN B C 1
ATOM 2570 O O . ASN D 2 86 ? 65.492 23.504 -3.338 1.00 41.32 86 ASN B O 1
ATOM 2575 N N . SER D 2 87 ? 66.873 24.686 -1.971 1.00 18.80 87 SER B N 1
ATOM 2576 C CA . SER D 2 87 ? 65.980 24.733 -0.779 1.00 18.80 87 SER B CA 1
ATOM 2577 C C . SER D 2 87 ? 64.486 24.500 -1.036 1.00 18.80 87 SER B C 1
ATOM 2578 O O . SER D 2 87 ? 63.925 23.484 -0.638 1.00 13.98 87 SER B O 1
ATOM 2581 N N . LEU D 2 88 ? 63.834 25.479 -1.658 1.00 5.86 88 LEU B N 1
ATOM 2582 C CA . LEU D 2 88 ? 62.405 25.371 -2.010 1.00 5.86 88 LEU B CA 1
ATOM 2583 C C . LEU D 2 88 ? 61.923 23.960 -2.092 1.00 5.86 88 LEU B C 1
ATOM 2584 O O . LEU D 2 88 ? 62.537 23.118 -2.697 1.00 16.67 88 LEU B O 1
ATOM 2589 N N . PRO D 2 89 ? 60.786 23.692 -1.513 1.00 20.81 89 PRO B N 1
ATOM 2590 C CA . PRO D 2 89 ? 60.295 22.321 -1.585 1.00 20.81 89 PRO B CA 1
ATOM 2591 C C . PRO D 2 89 ? 59.222 22.109 -2.649 1.00 20.81 89 PRO B C 1
ATOM 2592 O O . PRO D 2 89 ? 58.946 20.978 -3.071 1.00 25.16 89 PRO B O 1
ATOM 2596 N N . ASP D 2 90 ? 58.623 23.206 -3.072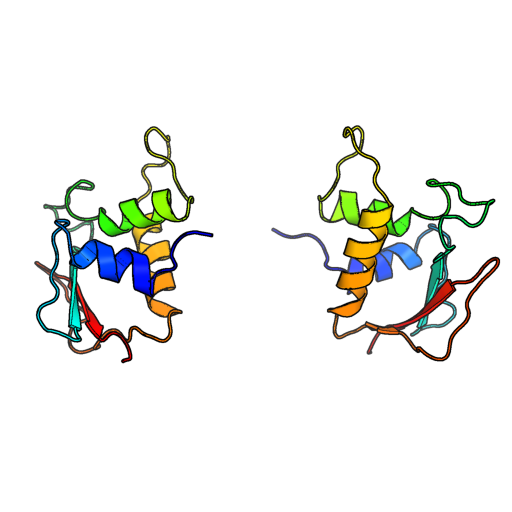 1.00 21.48 90 ASP B N 1
ATOM 2597 C CA . ASP D 2 90 ? 57.550 23.142 -4.043 1.00 21.48 90 ASP B CA 1
ATOM 2598 C C . ASP D 2 90 ? 58.008 23.418 -5.477 1.00 21.48 90 ASP B C 1
ATOM 2599 O O . ASP D 2 90 ? 57.223 23.882 -6.319 1.00 39.24 90 ASP B O 1
ATOM 2604 N N . ILE D 2 91 ? 59.287 23.148 -5.754 1.00 40.84 91 ILE B N 1
ATOM 2605 C CA . ILE D 2 91 ? 59.829 23.292 -7.099 1.00 40.84 91 ILE B CA 1
ATOM 2606 C C . ILE D 2 91 ? 60.975 22.341 -7.243 1.00 40.84 91 ILE B C 1
ATOM 2607 O O . ILE D 2 91 ? 62.052 22.670 -6.832 1.00 2.56 91 ILE B O 1
ATOM 2612 N N . GLU D 2 92 ? 60.773 21.156 -7.791 1.00 30.66 92 GLU B N 1
ATOM 2613 C CA . GLU D 2 92 ? 61.901 20.227 -7.987 1.00 30.66 92 GLU B CA 1
ATOM 2614 C C . GLU D 2 92 ? 62.496 20.437 -9.404 1.00 30.66 92 GLU B C 1
ATOM 2615 O O . GLU D 2 92 ? 61.754 20.514 -10.389 1.00 82.83 92 GLU B O 1
ATOM 2621 N N . GLU D 2 93 ? 63.819 20.536 -9.517 1.00 30.21 93 GLU B N 1
ATOM 2622 C CA . GLU D 2 93 ? 64.418 20.707 -10.833 1.00 30.21 93 GLU B CA 1
ATOM 2623 C C . GLU D 2 93 ? 64.345 19.329 -11.390 1.00 30.21 93 GLU B C 1
ATOM 2624 O O . GLU D 2 93 ? 64.865 18.415 -10.757 1.00 34.31 93 GLU B O 1
ATOM 2630 N N . VAL D 2 94 ? 63.693 19.175 -12.544 1.00 36.95 94 VAL B N 1
ATOM 2631 C CA . VAL D 2 94 ? 63.589 17.869 -13.208 1.00 36.95 94 VAL B CA 1
ATOM 2632 C C . VAL D 2 94 ? 65.030 17.657 -13.653 1.00 36.95 94 VAL B C 1
ATOM 2633 O O . VAL D 2 94 ? 65.429 18.205 -14.658 1.00 20.54 94 VAL B O 1
ATOM 2637 N N . LYS D 2 95 ? 65.819 16.880 -12.920 1.00 63.52 95 LYS B N 1
ATOM 2638 C CA . LYS D 2 95 ? 67.239 16.745 -13.255 1.00 63.52 95 LYS B CA 1
ATOM 2639 C C . LYS D 2 95 ? 67.666 16.300 -14.658 1.00 63.52 95 LYS B C 1
ATOM 2640 O O . LYS D 2 95 ? 68.845 16.412 -15.005 1.00 90.23 95 LYS B O 1
ATOM 2646 N N . ASP D 2 96 ? 66.728 15.802 -15.460 1.00 70.33 96 ASP B N 1
ATOM 2647 C CA . ASP D 2 96 ? 67.037 15.389 -16.833 1.00 70.33 96 ASP B CA 1
ATOM 2648 C C . ASP D 2 96 ? 67.411 16.667 -17.626 1.00 70.33 96 ASP B C 1
ATOM 2649 O O . ASP 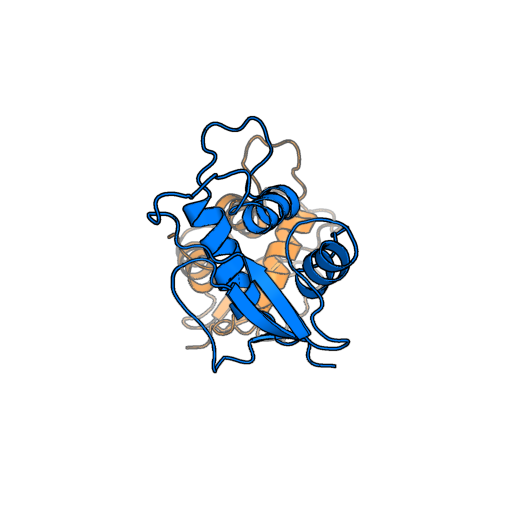D 2 96 ? 66.614 17.123 -18.479 1.00 51.07 96 ASP B O 1
ATOM 2654 N N . GLN D 2 97 ? 68.586 17.253 -17.329 1.00 93.90 97 GLN B N 1
ATOM 2655 C CA . GLN D 2 97 ? 69.076 18.489 -18.008 1.00 93.90 97 GLN B CA 1
ATOM 2656 C C . GLN D 2 97 ? 70.209 19.367 -17.370 1.00 93.90 97 GLN B C 1
ATOM 2657 O O . GLN D 2 97 ? 70.040 20.595 -17.315 1.00 55.71 97 GLN B O 1
ATOM 2659 N N . SER D 2 98 ? 71.331 18.773 -16.913 1.00 88.08 98 SER B N 1
ATOM 2660 C CA . SER D 2 98 ? 72.489 19.529 -16.333 1.00 88.08 98 SER B CA 1
ATOM 2661 C C . SER D 2 98 ? 73.259 20.309 -17.437 1.00 88.08 98 SER B C 1
ATOM 2662 O O . SER D 2 98 ? 74.482 20.504 -17.393 1.00 75.27 98 SER B O 1
ATOM 2665 N N . ARG D 2 99 ? 72.483 20.764 -18.412 1.00 49.84 99 ARG B N 1
ATOM 2666 C CA . ARG D 2 99 ? 72.940 21.489 -19.582 1.00 49.84 99 ARG B CA 1
ATOM 2667 C C . ARG D 2 99 ? 74.316 22.099 -19.563 1.00 49.84 99 ARG B C 1
ATOM 2668 O O . ARG D 2 99 ? 74.848 22.540 -18.512 1.00 38.96 99 ARG B O 1
ATOM 2676 N N . ASN D 2 100 ? 74.872 22.100 -20.781 1.00 74.10 100 ASN B N 1
ATOM 2677 C CA . ASN D 2 100 ? 76.174 22.657 -21.049 1.00 74.10 100 ASN B CA 1
ATOM 2678 C C . ASN D 2 100 ? 76.186 23.878 -21.967 1.00 74.10 100 ASN B C 1
ATOM 2679 O O . ASN D 2 100 ? 76.663 24.929 -21.546 1.00 48.92 100 ASN B O 1
ATOM 2684 N N . LYS D 2 101 ? 75.691 23.791 -23.202 1.00 28.09 101 LYS B N 1
ATOM 2685 C CA . LYS D 2 101 ? 75.706 24.988 -24.065 1.00 28.09 101 LYS B CA 1
ATOM 2686 C C . LYS D 2 101 ? 74.316 25.373 -24.543 1.00 28.09 101 LYS B C 1
ATOM 2687 O O . LYS D 2 101 ? 73.514 24.482 -24.846 1.00 100.00 101 LYS B O 1
ATOM 2693 N N . GLY D 2 102 ? 74.063 26.686 -24.686 1.00 35.85 102 GLY B N 1
ATOM 2694 C CA . GLY D 2 102 ? 72.758 27.154 -25.103 1.00 35.85 102 GLY B CA 1
ATOM 2695 C C . GLY D 2 102 ? 72.068 26.251 -24.109 1.00 35.85 102 GLY B C 1
ATOM 2696 O O . GLY D 2 102 ? 71.247 25.382 -24.458 1.00 41.84 102 GLY B O 1
ATOM 2697 N N . SER D 2 103 ? 72.528 26.431 -22.862 1.00 46.83 103 SER B N 1
ATOM 2698 C CA . SER D 2 103 ? 72.122 25.688 -21.667 1.00 46.83 103 SER B CA 1
ATOM 2699 C C . SER D 2 103 ? 71.100 26.314 -20.685 1.00 46.83 103 SER B C 1
ATOM 2700 O O . SER D 2 103 ? 70.883 27.535 -20.647 1.00 42.35 103 SER B O 1
ATOM 2703 N N . SER D 2 104 ? 70.493 25.467 -19.858 1.00 13.96 104 SER B N 1
ATOM 2704 C CA . SER D 2 104 ? 69.524 25.959 -18.892 1.00 13.96 104 SER B CA 1
ATOM 2705 C C . SER D 2 104 ? 69.210 24.892 -17.881 1.00 13.96 104 SER B C 1
ATOM 2706 O O . SER D 2 104 ? 69.517 23.737 -18.129 1.00 30.13 104 SER B O 1
ATOM 2709 N N . ALA D 2 105 ? 68.602 25.286 -16.753 1.00 37.00 105 ALA B N 1
ATOM 2710 C CA . ALA D 2 105 ? 68.188 24.359 -15.690 1.00 37.00 105 ALA B CA 1
ATOM 2711 C C . ALA D 2 105 ? 66.634 24.203 -15.759 1.00 37.00 105 ALA B C 1
ATOM 2712 O O . ALA D 2 105 ? 65.899 25.138 -16.113 1.00 2.08 105 ALA B O 1
ATOM 2714 N N . VAL D 2 106 ? 66.126 23.019 -15.448 1.00 2.00 106 VAL B N 1
ATOM 2715 C CA . VAL D 2 106 ? 64.697 22.798 -15.556 1.00 2.00 106 VAL B CA 1
ATOM 2716 C C . VAL D 2 106 ? 64.095 22.280 -14.286 1.00 2.00 106 VAL B C 1
ATOM 2717 O O . VAL D 2 106 ? 64.657 21.342 -13.685 1.00 34.93 106 VAL B O 1
ATOM 2721 N N . ARG D 2 107 ? 62.916 22.809 -13.920 1.00 4.48 107 ARG B N 1
ATOM 2722 C CA . ARG D 2 107 ? 62.262 22.325 -12.712 1.00 4.48 107 ARG B CA 1
ATOM 2723 C C . ARG D 2 107 ? 60.747 22.186 -12.800 1.00 4.48 107 ARG B C 1
ATOM 2724 O O . ARG D 2 107 ? 60.127 22.755 -13.680 1.00 25.10 107 ARG B O 1
ATOM 2732 N N . VAL D 2 108 ? 60.184 21.363 -11.918 1.00 9.94 108 VAL B N 1
ATOM 2733 C CA . VAL D 2 108 ? 58.734 21.170 -11.815 1.00 9.94 108 VAL B CA 1
ATOM 2734 C C . VAL D 2 108 ? 58.400 21.889 -10.541 1.00 9.94 108 VAL B C 1
ATOM 2735 O O . VAL D 2 108 ? 59.217 21.904 -9.610 1.00 29.11 108 VAL B O 1
ATOM 2739 N N . TYR D 2 109 ? 57.221 22.472 -10.457 1.00 38.93 109 TYR B N 1
ATOM 2740 C CA . TYR D 2 109 ? 56.836 23.114 -9.205 1.00 38.93 109 TYR B CA 1
ATOM 2741 C C . TYR D 2 109 ? 56.069 22.025 -8.486 1.00 38.93 109 TYR B C 1
ATOM 2742 O O . TYR D 2 109 ? 55.103 21.524 -9.065 1.00 33.05 109 TYR B O 1
ATOM 2751 N N . ARG D 2 110 ? 56.416 21.655 -7.253 1.00 47.22 110 ARG B N 1
ATOM 2752 C CA . ARG D 2 110 ? 55.598 20.636 -6.621 1.00 47.22 110 ARG B CA 1
ATOM 2753 C C . ARG D 2 110 ? 54.182 21.209 -6.553 1.00 47.22 110 ARG B C 1
ATOM 2754 O O . ARG D 2 110 ? 53.960 22.348 -6.128 1.00 62.09 110 ARG B O 1
ATOM 2762 N N . MET D 2 111 ? 53.231 20.427 -7.046 1.00 59.41 111 MET B N 1
ATOM 2763 C CA 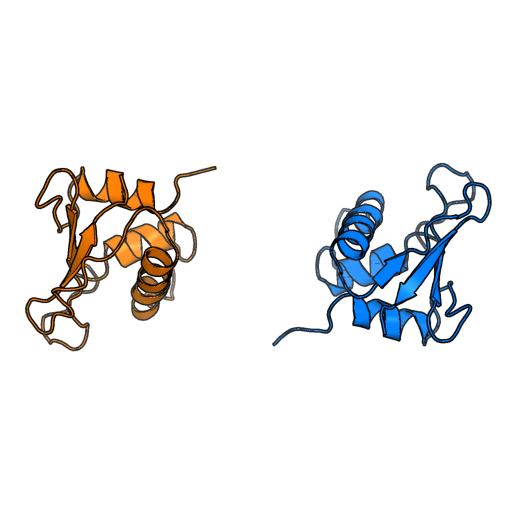. MET D 2 111 ? 51.837 20.837 -7.079 1.00 59.41 111 MET B CA 1
ATOM 2764 C C . MET D 2 111 ? 51.177 20.553 -5.741 1.00 59.41 111 MET B C 1
ATOM 2765 O O . MET D 2 111 ? 51.812 19.824 -4.956 1.00 100.00 111 MET B O 1
#

Nearest PDB structures (foldseek):
  1if1-assembly1_B  TM=9.945E-01  e=6.807E-22  Mus musculus
  2irf-assembly1_H  TM=8.015E-01  e=3.394E-12  Mus musculus
  7jm4-assembly1_B  TM=7.818E-01  e=3.254E-09  Homo sapiens
  8jks-assembly1_D  TM=7.941E-01  e=1.410E-08  Homo sapiens
  8hcl-assembly2_B  TM=8.251E-01  e=4.379E-08  Danio rerio

Secondary structure (DSSP, 8-state):
-----HHHHHHHHHSSSSS---SSSSEE------TTSTT--TTTSSSHHHHHHHHTTS--SS-S---HHHHHHHHHHHHHH-SSEEE--S---SSS----EEE--/----THHHHHHHHSSSSS---SSSSEE------TTSTT--TTTSSSHHHHHHHHTTS--SS-S---HHHHHHHHHHHHHH-SS-EE-SS----SS----EE---

Sequence (209 aa):
RMRPWLEMQINSNQIPGLIWINKEEMIFQIPWKHAAKHGWDINKDACLFRSWAIHTGRYKAGEKEPDPKTWKANFRCAMNSLPDIEEVKDQSRNKGSSAVRVYRMMRPWLEMQINSNQIPGLIWINKEEMIFQIPWKHAAKHGWDINKDACLFRSWAIHTGRYKAGEKEPDPKTWKANFRCAMNSLPDIEEVKDQSRNKGSSAVRVYRM

Foldseek 3Di:
DDDDAVVVLVVVVQVPDQQWHQPDPFKIKAQPAPQVPVPDDCRRHLDSLPVVCVVVPVDPPPDPDSPSVVSVVVVVVRCVPDDQKAFPPPADDDDRGITMIGGND/DDDDVVVLVVVVQVPDQPWHQPDPFKIKAQPAPQVPPPDDCNRHLDSLPVVCVVVPVDDPVDPCSPSVVSVVVVVVRCVPDDQKAFPPPAPDDHSGITMIGGND

Solvent-accessible surface area: 13226 Å² total; per-residue (Å²): 144,173,58,68,163,5,34,73,13,0,48,70,24,15,123,81,69,45,102,13,84,45,102,77,151,104,26,0,48,0,29,45,54,84,37,72,83,185,51,68,55,46,103,134,13,3,31,3,6,82,36,19,0,64,58,28,50,132,11,148,58,77,70,215,74,65,60,17,172,50,7,41,35,56,0,110,59,19,6,91,91,31,122,45,10,96,46,45,158,136,86,68,147,87,70,71,10,21,16,7,18,11,24,91,195,200,102,66,143,6,36,75,12,0,49,70,25,16,123,81,70,44,103,13,85,49,112,78,150,107,34,0,58,1,31,43,53,99,35,71,84,182,52,66,53,45,106,137,14,4,31,3,5,79,35,23,0,64,53,28,51,133,17,160,59,89,78,210,63,76,46,14,171,48,4,41,34,57,0,108,60,19,4,84,90,31,117,40,5,87,41,33,141,138,26,96,117,127,95,50,10,20,12,16,9,14,23,87,199

B-factor: mean 29.97, std 26.09, range [2.0, 100.0]